Protein AF-A0A0E3ZAJ6-F1 (afdb_monomer_lite)

Secondary structure (DSSP, 8-state):
-HHHHHHHHHHHHHHHHHHHSS--PPPPBPTT--EEEEE-SSTTS---EEEEEEBTTT--EEEEETTTEEEEEEEETTEEEETTSSEEEEEPTTS-EEEEEEEEEE-GGGSS-B--SSSEE---EEEEGGGTEEEETTEEEEEEEEEES-TT---EEEEETTSSEEEEEEPPP-STT--PPPEEEEEEEEEEEE--

Structure (mmCIF, N/CA/C/O backbone):
data_AF-A0A0E3ZAJ6-F1
#
_entry.id   AF-A0A0E3ZAJ6-F1
#
loop_
_atom_site.group_PDB
_atom_site.id
_atom_site.type_symbol
_atom_site.label_atom_id
_atom_site.label_alt_id
_atom_site.label_comp_id
_atom_site.label_asym_id
_atom_site.label_entity_id
_atom_site.label_seq_id
_atom_site.pdbx_PDB_ins_code
_atom_site.Cartn_x
_atom_site.Cartn_y
_atom_site.Cartn_z
_atom_site.occupancy
_atom_site.B_iso_or_equiv
_atom_site.auth_seq_id
_atom_site.auth_comp_id
_atom_site.auth_asym_id
_atom_site.auth_atom_id
_atom_site.pdbx_PDB_model_num
ATOM 1 N N . MET A 1 1 ? 36.537 -29.175 21.798 1.00 50.00 1 MET A N 1
ATOM 2 C CA . MET A 1 1 ? 36.128 -27.748 21.768 1.00 50.00 1 MET A CA 1
ATOM 3 C C . MET A 1 1 ? 35.732 -27.246 20.378 1.00 50.00 1 MET A C 1
ATOM 5 O O . MET A 1 1 ? 34.662 -26.670 20.272 1.00 50.00 1 MET A O 1
ATOM 9 N N . LYS A 1 2 ? 36.504 -27.504 19.305 1.00 51.72 2 LYS A N 1
ATOM 10 C CA . LYS A 1 2 ? 36.167 -27.029 17.942 1.00 51.72 2 LYS A CA 1
ATOM 11 C C . LYS A 1 2 ? 34.773 -27.464 17.444 1.00 51.72 2 LYS A C 1
ATOM 13 O O . LYS A 1 2 ? 34.037 -26.627 16.953 1.00 51.72 2 LYS A O 1
ATOM 18 N N . LYS A 1 3 ? 34.371 -28.726 17.660 1.00 53.28 3 LYS A N 1
ATOM 19 C CA . LYS A 1 3 ? 33.070 -29.261 17.197 1.00 53.28 3 LYS A CA 1
ATOM 20 C C . LYS A 1 3 ? 31.844 -28.621 17.872 1.00 53.28 3 LYS A C 1
ATOM 22 O O . LYS A 1 3 ? 30.829 -28.439 17.217 1.00 53.28 3 LYS A O 1
ATOM 27 N N . ILE A 1 4 ? 31.944 -28.249 19.153 1.00 61.81 4 ILE A N 1
ATOM 28 C CA . ILE A 1 4 ? 30.842 -27.611 19.902 1.00 61.81 4 ILE A CA 1
ATOM 29 C C . ILE A 1 4 ? 30.642 -26.170 19.424 1.00 61.81 4 ILE A C 1
ATOM 31 O O . ILE A 1 4 ? 29.512 -25.742 19.217 1.00 61.81 4 ILE A O 1
ATOM 35 N N . LEU A 1 5 ? 31.740 -25.450 19.172 1.00 54.47 5 LEU A N 1
ATOM 36 C CA . LEU A 1 5 ? 31.699 -24.082 18.657 1.00 54.47 5 LEU A CA 1
ATOM 37 C C . LEU A 1 5 ? 31.072 -24.018 17.253 1.00 54.47 5 LEU A C 1
ATOM 39 O O . LEU A 1 5 ? 30.302 -23.107 16.970 1.00 54.47 5 LEU A O 1
ATOM 43 N N . THR A 1 6 ? 31.349 -25.009 16.397 1.00 58.28 6 THR A N 1
ATOM 44 C CA . THR A 1 6 ? 30.756 -25.100 15.052 1.00 58.28 6 THR A CA 1
ATOM 45 C C . THR A 1 6 ? 29.251 -25.367 15.099 1.00 58.28 6 THR A C 1
ATOM 47 O O . THR A 1 6 ? 28.507 -24.757 14.336 1.00 58.28 6 THR A O 1
ATOM 50 N N . VAL A 1 7 ? 28.786 -26.225 16.015 1.00 64.44 7 VAL A N 1
ATOM 51 C CA . VAL A 1 7 ? 27.348 -26.480 16.207 1.00 64.44 7 VAL A CA 1
ATOM 52 C C . VAL A 1 7 ? 26.646 -25.239 16.764 1.00 64.44 7 VAL A C 1
ATOM 54 O O . VAL A 1 7 ? 25.585 -24.880 16.260 1.00 64.44 7 VAL A O 1
ATOM 57 N N . LEU A 1 8 ? 27.264 -24.532 17.720 1.00 53.56 8 LEU A N 1
ATOM 58 C CA . LEU A 1 8 ? 26.712 -23.290 18.270 1.00 53.56 8 LEU A CA 1
ATOM 59 C C . LEU A 1 8 ? 26.577 -22.202 17.195 1.00 53.56 8 LEU A C 1
ATOM 61 O O . LEU A 1 8 ? 25.518 -21.584 17.078 1.00 53.56 8 LEU A O 1
ATOM 65 N N . LEU A 1 9 ? 27.616 -22.002 16.373 1.00 53.91 9 LEU A N 1
ATOM 66 C CA . LEU A 1 9 ? 27.563 -21.055 15.258 1.00 53.91 9 LEU A CA 1
ATOM 67 C C . LEU A 1 9 ? 26.472 -21.440 14.255 1.00 53.91 9 LEU A C 1
ATOM 69 O O . LEU A 1 9 ? 25.710 -20.573 13.842 1.00 53.91 9 LEU A O 1
ATOM 73 N N . ALA A 1 10 ? 26.340 -22.722 13.903 1.00 55.09 10 ALA A N 1
ATOM 74 C CA . ALA A 1 10 ? 25.295 -23.183 12.989 1.00 55.09 10 ALA A CA 1
ATOM 75 C C . ALA A 1 10 ? 23.885 -22.918 13.546 1.00 55.09 10 ALA A C 1
ATOM 77 O O . ALA A 1 10 ? 23.030 -22.421 12.816 1.00 55.09 10 ALA A O 1
ATOM 78 N N . THR A 1 11 ? 23.651 -23.149 14.844 1.00 54.12 11 THR A N 1
ATOM 79 C CA . THR A 1 11 ? 22.362 -22.840 15.488 1.00 54.12 11 THR A CA 1
ATOM 80 C C . THR A 1 11 ? 22.076 -21.343 15.580 1.00 54.12 11 THR A C 1
ATOM 82 O O . THR A 1 11 ? 20.935 -20.938 15.384 1.00 54.12 11 THR A O 1
ATOM 85 N N . VAL A 1 12 ? 23.096 -20.506 15.805 1.00 51.75 12 VAL A N 1
ATOM 86 C CA . VAL A 1 12 ? 22.943 -19.041 15.796 1.00 51.75 12 VAL A CA 1
ATOM 87 C C . VAL A 1 12 ? 22.665 -18.542 14.376 1.00 51.75 12 VAL A C 1
ATOM 89 O O . VAL A 1 12 ? 21.792 -17.704 14.187 1.00 51.75 12 VAL A O 1
ATOM 92 N N . THR A 1 13 ? 23.327 -19.104 13.363 1.00 50.22 13 THR A N 1
ATOM 93 C CA . THR A 1 13 ? 23.108 -18.725 11.956 1.00 50.22 13 THR A CA 1
ATOM 94 C C . THR A 1 13 ? 21.712 -19.146 11.483 1.00 50.22 13 THR A C 1
ATOM 96 O O . THR A 1 13 ? 21.014 -18.355 10.852 1.00 50.22 13 THR A O 1
ATOM 99 N N . LEU A 1 14 ? 21.257 -20.347 11.864 1.00 42.94 14 LEU A N 1
ATOM 100 C CA . LEU A 1 14 ? 19.902 -20.834 11.583 1.00 42.94 14 LEU A CA 1
ATOM 101 C C . LEU A 1 14 ? 18.838 -19.996 12.303 1.00 42.94 14 LEU A C 1
ATOM 103 O O . LEU A 1 14 ? 17.875 -19.575 11.664 1.00 42.94 14 LEU A O 1
ATOM 107 N N . ALA A 1 15 ? 19.048 -19.661 13.580 1.00 42.53 15 ALA A N 1
ATOM 108 C CA . ALA A 1 15 ? 18.152 -18.780 14.324 1.00 42.53 15 ALA A CA 1
ATOM 109 C C . ALA A 1 15 ? 18.046 -17.401 13.650 1.00 42.53 15 ALA A C 1
ATOM 111 O O . ALA A 1 15 ? 16.945 -16.959 13.333 1.00 42.53 15 ALA A O 1
ATOM 112 N N . VAL A 1 16 ? 19.172 -16.759 13.322 1.00 41.81 16 VAL A N 1
ATOM 113 C CA . VAL A 1 16 ? 19.192 -15.432 12.679 1.00 41.81 16 VAL A CA 1
ATOM 114 C C . VAL A 1 16 ? 18.562 -15.461 11.277 1.00 41.81 16 VAL A C 1
ATOM 116 O O . VAL A 1 16 ? 17.815 -14.546 10.937 1.00 41.81 16 VAL A O 1
ATOM 119 N N . SER A 1 17 ? 18.762 -16.530 10.497 1.00 37.88 17 SER A N 1
ATOM 120 C CA . SER A 1 17 ? 18.120 -16.693 9.179 1.00 37.88 17 SER A CA 1
ATOM 121 C C . SER A 1 17 ? 16.604 -16.929 9.255 1.00 37.88 17 SER A C 1
ATOM 123 O O . SER A 1 17 ? 15.866 -16.489 8.378 1.00 37.88 17 SER A O 1
ATOM 125 N N . SER A 1 18 ? 16.111 -17.540 10.340 1.00 36.19 18 SER A N 1
ATOM 126 C CA . SER A 1 18 ? 14.668 -17.688 10.583 1.00 36.19 18 SER A CA 1
ATOM 127 C C . SER A 1 18 ? 13.995 -16.399 11.083 1.00 36.19 18 SER A C 1
ATOM 129 O O . SER A 1 18 ? 12.791 -16.226 10.899 1.00 36.19 18 SER A O 1
ATOM 131 N N . PHE A 1 19 ? 14.761 -15.457 11.650 1.00 36.88 19 PHE A N 1
ATOM 132 C CA . PHE A 1 19 ? 14.260 -14.134 12.047 1.00 36.88 19 PHE A CA 1
ATOM 133 C C . PHE A 1 19 ? 14.240 -13.116 10.899 1.00 36.88 19 PHE A C 1
ATOM 135 O O . PHE A 1 19 ? 13.432 -12.189 10.945 1.00 36.88 19 PHE A O 1
ATOM 142 N N . SER A 1 20 ? 15.080 -13.272 9.869 1.00 32.94 20 SER A N 1
ATOM 143 C CA . SER A 1 20 ? 15.159 -12.304 8.764 1.00 32.94 20 SER A CA 1
ATOM 144 C C . SER A 1 20 ? 14.098 -12.495 7.675 1.00 32.94 20 SER A C 1
ATOM 146 O O . SER A 1 20 ? 13.8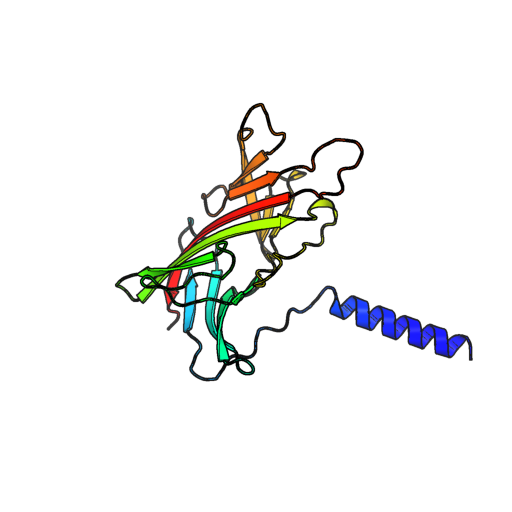21 -11.548 6.949 1.00 32.94 20 SER A O 1
ATOM 148 N N . HIS A 1 21 ? 13.464 -13.670 7.587 1.00 33.25 21 HIS A N 1
ATOM 149 C CA . HIS A 1 21 ? 12.607 -14.031 6.446 1.00 33.25 21 HIS A CA 1
ATOM 150 C C . HIS A 1 21 ? 11.141 -14.377 6.777 1.00 33.25 21 HIS A C 1
ATOM 152 O O . HIS A 1 21 ? 10.404 -14.781 5.881 1.00 33.25 21 HIS A O 1
ATOM 158 N N . GLY A 1 22 ? 10.687 -14.243 8.032 1.00 37.84 22 GLY A N 1
ATOM 159 C CA . GLY A 1 22 ? 9.461 -14.937 8.467 1.00 37.84 22 GLY A CA 1
ATOM 160 C C . GLY A 1 22 ? 8.311 -14.119 9.052 1.00 37.84 22 GLY A C 1
ATOM 161 O O . GLY A 1 22 ? 7.167 -14.330 8.664 1.00 37.84 22 GLY A O 1
ATOM 162 N N . HIS A 1 23 ? 8.535 -13.240 10.033 1.00 41.44 23 HIS A N 1
ATOM 163 C CA . HIS A 1 23 ? 7.416 -12.801 10.880 1.00 41.44 23 HIS A CA 1
ATOM 164 C C . HIS A 1 23 ? 7.577 -11.374 11.407 1.00 41.44 23 HIS A C 1
ATOM 166 O O . HIS A 1 23 ? 8.060 -11.153 12.518 1.00 41.44 23 HIS A O 1
ATOM 172 N N . PHE A 1 24 ? 7.061 -10.389 10.667 1.00 51.41 24 PHE A N 1
ATOM 173 C CA . PHE A 1 24 ? 6.680 -9.123 11.291 1.00 51.41 24 PHE A CA 1
ATOM 174 C C . PHE A 1 24 ? 5.546 -9.407 12.277 1.00 51.41 24 PHE A C 1
ATOM 176 O O . PHE A 1 24 ? 4.392 -9.584 11.882 1.00 51.41 24 PHE A O 1
ATOM 183 N N . LYS A 1 25 ? 5.876 -9.504 13.573 1.00 59.09 25 LYS A N 1
ATOM 184 C CA . LYS A 1 25 ? 4.885 -9.695 14.637 1.00 59.09 25 LYS A CA 1
ATOM 185 C C . LYS A 1 25 ? 3.847 -8.576 14.514 1.00 59.09 25 LYS A C 1
ATOM 187 O O . LYS A 1 25 ? 4.193 -7.395 14.608 1.00 59.09 25 LYS A O 1
ATOM 192 N N . ARG A 1 26 ? 2.583 -8.945 14.268 1.00 69.38 26 ARG A N 1
ATOM 193 C CA . ARG A 1 26 ? 1.444 -8.013 14.278 1.00 69.38 26 ARG A CA 1
ATOM 194 C C . ARG A 1 26 ? 1.541 -7.137 15.539 1.00 69.38 26 ARG A C 1
ATOM 196 O O . ARG A 1 26 ? 1.833 -7.684 16.605 1.00 69.38 26 ARG A O 1
ATOM 203 N N . PRO A 1 27 ? 1.316 -5.811 15.452 1.00 72.69 27 PRO A N 1
ATOM 204 C CA . PRO A 1 27 ? 1.360 -4.962 16.635 1.00 72.69 27 PRO A CA 1
ATOM 205 C C . PRO A 1 27 ? 0.362 -5.454 17.683 1.00 72.69 27 PRO A C 1
ATOM 207 O O . PRO A 1 27 ? -0.768 -5.805 17.343 1.00 72.69 27 PRO A O 1
ATOM 210 N N . GLU A 1 28 ? 0.761 -5.446 18.953 1.00 86.50 28 GLU A N 1
ATOM 211 C CA . GLU A 1 28 ? -0.178 -5.674 20.047 1.00 86.50 28 GLU A CA 1
ATOM 212 C C . GLU A 1 28 ? -1.063 -4.435 20.194 1.00 86.50 28 GLU A C 1
ATOM 214 O O . GLU A 1 28 ? -0.584 -3.315 20.416 1.00 86.50 28 GLU A O 1
ATOM 219 N N . PHE A 1 29 ? -2.366 -4.632 20.017 1.00 89.44 29 PHE A N 1
ATOM 220 C CA . PHE A 1 29 ? -3.346 -3.564 20.108 1.00 89.44 29 PHE A CA 1
ATOM 221 C C . PHE A 1 29 ? -3.924 -3.480 21.512 1.00 89.44 29 PHE A C 1
ATOM 223 O O . PHE A 1 29 ? -4.060 -4.476 22.223 1.00 89.44 29 PHE A O 1
ATOM 230 N N . LYS A 1 30 ? -4.276 -2.261 21.911 1.00 91.00 30 LYS A N 1
ATOM 231 C CA . LYS A 1 30 ? -5.042 -2.035 23.125 1.00 91.00 30 LYS A CA 1
ATOM 232 C C . LYS A 1 30 ? -6.449 -2.593 22.925 1.00 91.00 30 LYS A C 1
ATOM 234 O O . LYS A 1 30 ? -7.120 -2.250 21.946 1.00 91.00 30 LYS A O 1
ATOM 239 N N . GLU A 1 31 ? -6.884 -3.417 23.868 1.00 89.88 31 GLU A N 1
ATOM 240 C CA . GLU A 1 31 ? -8.195 -4.060 23.839 1.00 89.88 31 GLU A CA 1
ATOM 241 C C . GLU A 1 31 ? -9.324 -3.035 23.630 1.00 89.88 31 GLU A C 1
ATOM 243 O O . GLU A 1 31 ? -9.273 -1.909 24.135 1.00 89.88 31 GLU A O 1
ATOM 248 N N . GLY A 1 32 ? -10.313 -3.396 22.809 1.00 88.69 32 GLY A N 1
ATOM 249 C CA . GLY A 1 32 ? -11.468 -2.548 22.494 1.00 88.69 32 GLY A CA 1
ATOM 250 C C . GLY A 1 32 ? -11.188 -1.358 21.564 1.00 88.69 32 GLY A C 1
ATOM 251 O O . GLY A 1 32 ? -12.120 -0.641 21.199 1.00 88.69 32 GLY A O 1
ATOM 252 N N . THR A 1 33 ? -9.938 -1.124 21.148 1.00 91.12 33 THR A N 1
ATOM 253 C CA . THR A 1 33 ? -9.615 -0.017 20.222 1.00 91.12 33 THR A CA 1
ATOM 254 C C . THR A 1 33 ? -9.684 -0.408 18.750 1.00 91.12 33 THR A C 1
ATOM 256 O O . THR A 1 33 ? -9.742 0.470 17.887 1.00 91.12 33 THR A O 1
ATOM 259 N N . GLU A 1 34 ? -9.702 -1.709 18.464 1.00 92.56 34 GLU A N 1
ATOM 260 C CA . GLU A 1 34 ? -9.637 -2.247 17.112 1.00 92.56 34 GLU A CA 1
ATOM 261 C C . GLU A 1 34 ? -10.916 -1.972 16.321 1.00 92.56 34 GLU A C 1
ATOM 263 O O . GLU A 1 34 ? -12.033 -2.313 16.713 1.00 92.56 34 GLU A O 1
ATOM 268 N N . LYS A 1 35 ? -10.738 -1.363 15.151 1.00 93.06 35 LYS A N 1
ATOM 269 C CA . LYS A 1 35 ? -11.774 -1.221 14.133 1.00 93.06 35 LYS A CA 1
ATOM 270 C C . LYS A 1 35 ? -11.268 -1.858 12.858 1.00 93.06 35 LYS A C 1
ATOM 272 O O . LYS A 1 35 ? -10.299 -1.379 12.270 1.00 93.06 35 LYS A O 1
ATOM 277 N N . VAL A 1 36 ? -11.939 -2.926 12.454 1.00 94.31 36 VAL A N 1
ATOM 278 C CA . VAL A 1 36 ? -11.571 -3.723 11.291 1.00 94.31 36 VAL A CA 1
ATOM 279 C C . VAL A 1 36 ? -12.382 -3.270 10.085 1.00 94.31 36 VAL A C 1
ATOM 281 O O . VAL A 1 36 ? -13.597 -3.086 10.166 1.00 94.31 36 VAL A O 1
ATOM 284 N N . TYR A 1 37 ? -11.695 -3.071 8.970 1.00 94.50 37 TYR A N 1
ATOM 285 C CA . TYR A 1 37 ? -12.270 -2.691 7.693 1.00 94.50 37 TYR A CA 1
ATOM 286 C C . TYR A 1 37 ? -11.749 -3.626 6.616 1.00 94.50 37 TYR A C 1
ATOM 288 O O . TYR A 1 37 ? -10.567 -3.967 6.597 1.00 94.50 37 TYR A O 1
ATOM 296 N N . VAL A 1 38 ? -12.619 -4.005 5.695 1.00 94.56 38 VAL A N 1
ATOM 297 C CA . VAL A 1 38 ? -12.269 -4.839 4.549 1.00 94.56 38 VAL A CA 1
ATOM 298 C C . VAL A 1 38 ? -12.709 -4.144 3.277 1.00 94.56 38 VAL A C 1
ATOM 300 O O . VAL A 1 38 ? -13.695 -3.401 3.250 1.00 94.56 38 VAL A O 1
ATOM 303 N N . THR A 1 39 ? -11.946 -4.335 2.213 1.00 91.94 39 THR A N 1
ATOM 304 C CA . THR A 1 39 ? -12.273 -3.739 0.919 1.00 91.94 39 THR A CA 1
ATOM 305 C C . THR A 1 39 ? -13.591 -4.273 0.387 1.00 91.94 39 THR A C 1
ATOM 307 O O . THR A 1 39 ? -13.912 -5.453 0.555 1.00 91.94 39 THR A O 1
ATOM 310 N N . TYR A 1 40 ? -14.357 -3.416 -0.285 1.00 87.62 40 TYR A N 1
ATOM 311 C CA . TYR A 1 40 ? -15.525 -3.870 -1.032 1.00 87.62 40 TYR A CA 1
ATOM 312 C C . TYR A 1 40 ? -15.115 -4.948 -2.042 1.00 87.62 40 TYR A C 1
ATOM 314 O O . TYR A 1 40 ? -14.073 -4.824 -2.691 1.00 87.62 40 TYR A O 1
ATOM 322 N N . LYS A 1 41 ? -15.937 -6.000 -2.172 1.00 80.81 41 LYS A N 1
ATOM 323 C CA . LYS A 1 41 ? -15.770 -7.059 -3.180 1.00 80.81 41 LYS A CA 1
ATOM 324 C C . LYS A 1 41 ? -16.128 -6.516 -4.568 1.00 80.81 41 LYS A C 1
ATOM 326 O O . LYS A 1 41 ? -17.145 -6.884 -5.145 1.00 80.81 41 LYS A O 1
ATOM 331 N N . ASP A 1 42 ? -15.304 -5.613 -5.079 1.00 80.31 42 ASP A N 1
ATOM 332 C CA . ASP A 1 42 ? -15.351 -5.124 -6.451 1.00 80.31 42 ASP A CA 1
ATOM 333 C C . ASP A 1 42 ? -13.989 -5.334 -7.122 1.00 80.31 42 ASP A C 1
ATOM 335 O O . ASP A 1 42 ? -12.965 -5.484 -6.455 1.00 80.31 42 ASP A O 1
ATOM 339 N N . LYS A 1 43 ? -13.982 -5.388 -8.457 1.00 82.06 43 LYS A N 1
ATOM 340 C CA . LYS A 1 43 ? -12.762 -5.653 -9.233 1.00 82.06 43 LYS A CA 1
ATOM 341 C C . LYS A 1 43 ? -11.753 -4.502 -9.193 1.00 82.06 43 LYS A C 1
ATOM 343 O O . LYS A 1 43 ? -10.600 -4.719 -9.539 1.00 82.06 43 LYS A O 1
ATOM 348 N N . SER A 1 44 ? -12.172 -3.303 -8.795 1.00 81.88 44 SER A N 1
ATOM 349 C CA . SER A 1 44 ? -11.328 -2.104 -8.805 1.00 81.88 44 SER A CA 1
ATOM 350 C C . SER A 1 44 ? -10.512 -1.927 -7.527 1.0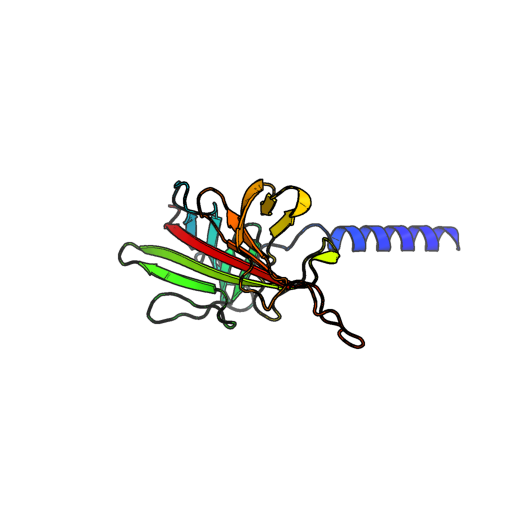0 81.88 44 SER A C 1
ATOM 352 O O . SER A 1 44 ? -9.545 -1.172 -7.526 1.00 81.88 44 SER A O 1
ATOM 354 N N . ASN A 1 45 ? -10.866 -2.621 -6.443 1.00 85.31 45 ASN A N 1
ATOM 355 C CA . ASN A 1 45 ? -10.094 -2.588 -5.210 1.00 85.31 45 ASN A CA 1
ATOM 356 C C . ASN A 1 45 ? -9.051 -3.702 -5.188 1.00 85.31 45 ASN A C 1
ATOM 358 O O . ASN A 1 45 ? -9.330 -4.870 -5.470 1.00 85.31 45 ASN A O 1
ATOM 362 N N . LEU A 1 46 ? -7.859 -3.349 -4.720 1.00 87.31 46 LEU A N 1
ATOM 363 C CA . LEU A 1 46 ? -6.943 -4.338 -4.182 1.00 87.31 46 LEU A CA 1
ATOM 364 C C . LEU A 1 46 ? -7.579 -4.970 -2.930 1.00 87.31 46 LEU A C 1
ATOM 366 O O . LEU A 1 46 ? -8.027 -4.210 -2.076 1.00 87.31 46 LEU A O 1
ATOM 370 N N . PRO A 1 47 ? -7.662 -6.307 -2.796 1.00 87.31 47 PRO A N 1
ATOM 371 C CA . PRO A 1 47 ? -8.233 -6.936 -1.609 1.00 87.31 47 PRO A CA 1
ATOM 372 C C . PRO A 1 47 ? -7.380 -6.652 -0.371 1.00 87.31 47 PRO A C 1
ATOM 374 O O . PRO A 1 47 ? -6.237 -7.094 -0.307 1.00 87.31 47 PRO A O 1
ATOM 377 N N . LEU A 1 48 ? -7.925 -5.923 0.604 1.00 88.00 48 LEU A N 1
ATOM 378 C CA . LEU A 1 48 ? -7.193 -5.506 1.802 1.00 88.00 48 LEU A CA 1
ATOM 379 C C . LEU A 1 48 ? -8.050 -5.650 3.059 1.00 88.00 48 LEU A C 1
ATOM 381 O O . LEU A 1 48 ? -9.260 -5.404 3.044 1.00 88.00 48 LEU A O 1
ATOM 385 N N . LYS A 1 49 ? -7.381 -5.972 4.168 1.00 89.62 49 LYS A N 1
ATOM 386 C CA . LYS A 1 49 ? -7.927 -5.895 5.525 1.00 89.62 49 LYS A CA 1
ATOM 387 C C . LYS A 1 49 ? -7.130 -4.865 6.318 1.00 89.62 49 LYS A C 1
ATOM 389 O O . LYS A 1 49 ? -5.935 -5.030 6.535 1.00 89.62 49 LYS A O 1
ATOM 394 N N . LEU A 1 50 ? -7.795 -3.800 6.741 1.00 91.38 50 LEU A N 1
ATOM 395 C CA . LEU A 1 50 ? -7.222 -2.696 7.499 1.00 91.38 50 LEU A CA 1
ATOM 396 C C . LEU A 1 50 ? -7.736 -2.728 8.937 1.00 91.38 50 LEU A C 1
ATOM 398 O O . LEU A 1 50 ? -8.940 -2.778 9.175 1.00 91.38 50 LEU A O 1
ATOM 402 N N . ILE A 1 51 ? -6.831 -2.617 9.899 1.00 92.19 51 ILE A N 1
ATOM 403 C CA . ILE A 1 51 ? -7.153 -2.466 11.315 1.00 92.19 51 ILE A CA 1
ATOM 404 C C . ILE A 1 51 ? -6.707 -1.076 11.754 1.00 92.19 51 ILE A C 1
ATOM 406 O O . ILE A 1 51 ? -5.528 -0.749 11.665 1.00 92.19 51 ILE A O 1
ATOM 410 N N . ILE A 1 52 ? -7.639 -0.256 12.234 1.00 92.31 52 ILE A N 1
ATOM 411 C CA . ILE A 1 52 ? -7.320 1.002 12.916 1.00 92.31 52 ILE A CA 1
ATOM 412 C C . ILE A 1 52 ? -7.441 0.759 14.415 1.00 92.31 52 ILE A C 1
ATOM 414 O O . ILE A 1 52 ? -8.511 0.369 14.880 1.00 92.31 52 ILE A O 1
ATOM 418 N N . ALA A 1 53 ? -6.363 0.984 15.159 1.00 92.81 53 ALA A N 1
ATOM 419 C CA . ALA A 1 53 ? -6.298 0.697 16.590 1.00 92.81 53 ALA A CA 1
ATOM 420 C C . ALA A 1 53 ? -5.293 1.610 17.302 1.00 92.81 53 ALA A C 1
ATOM 422 O O . ALA A 1 53 ? -4.580 2.382 16.659 1.00 92.81 53 ALA A O 1
ATOM 423 N N . LYS A 1 54 ? -5.210 1.491 18.631 1.00 91.88 54 LYS A N 1
ATOM 424 C CA . LYS A 1 54 ? -4.099 2.044 19.413 1.00 91.88 54 LYS A CA 1
ATOM 425 C C . LYS A 1 54 ? -3.113 0.946 19.777 1.00 91.88 54 LYS A C 1
ATOM 427 O O . LYS A 1 54 ? -3.525 -0.152 20.149 1.00 91.88 54 LYS A O 1
ATOM 432 N N . THR A 1 55 ? -1.820 1.236 19.703 1.00 87.69 55 THR A N 1
ATOM 433 C CA . THR A 1 55 ? -0.783 0.322 20.203 1.00 87.69 55 THR A CA 1
ATOM 434 C C . THR A 1 55 ? -0.875 0.181 21.722 1.00 87.69 55 THR A C 1
ATOM 436 O O . THR A 1 55 ? -1.141 1.155 22.428 1.00 87.69 55 THR A O 1
ATOM 439 N N . LYS A 1 56 ? -0.643 -1.031 22.235 1.00 88.00 56 LYS A N 1
ATOM 440 C CA . LYS A 1 56 ? -0.681 -1.320 23.674 1.00 88.00 56 LYS A CA 1
ATOM 441 C C . LYS A 1 56 ? 0.385 -0.537 24.452 1.00 88.00 56 LYS A C 1
ATOM 443 O O . LYS A 1 56 ? 0.053 0.094 25.449 1.00 88.00 56 LYS A O 1
ATOM 448 N N . ASP A 1 57 ? 1.619 -0.518 23.947 1.00 83.69 57 ASP A N 1
ATOM 449 C CA . ASP A 1 57 ? 2.774 0.015 24.688 1.00 83.69 57 ASP A CA 1
ATOM 450 C C . ASP A 1 57 ? 2.934 1.535 24.562 1.00 83.69 57 ASP A C 1
ATOM 452 O O . ASP A 1 57 ? 3.328 2.206 25.510 1.00 83.69 57 ASP A O 1
ATOM 456 N N . THR A 1 58 ? 2.632 2.100 23.388 1.00 82.31 58 THR A N 1
ATOM 457 C CA . THR A 1 58 ? 2.865 3.529 23.100 1.00 82.31 58 THR A CA 1
ATOM 458 C C . THR A 1 58 ? 1.586 4.353 22.992 1.00 82.31 58 THR A C 1
ATOM 460 O O . THR A 1 58 ? 1.659 5.575 22.880 1.00 82.31 58 THR A O 1
ATOM 463 N N . ASN A 1 59 ? 0.410 3.714 23.031 1.00 86.44 59 ASN A N 1
ATOM 464 C CA . ASN A 1 59 ? -0.903 4.357 22.909 1.00 86.44 59 ASN A CA 1
ATOM 465 C C . ASN A 1 59 ? -1.051 5.242 21.650 1.00 86.44 59 ASN A C 1
ATOM 467 O O . ASN A 1 59 ? -1.868 6.168 21.623 1.00 86.44 59 ASN A O 1
ATOM 471 N N . LEU A 1 60 ? -0.262 4.958 20.609 1.00 86.25 60 LEU A N 1
ATOM 472 C CA . LEU A 1 60 ? -0.275 5.671 19.335 1.00 86.25 60 LEU A CA 1
ATOM 473 C C . LEU A 1 60 ? -1.364 5.099 18.434 1.00 86.25 60 LEU A C 1
ATOM 475 O O . LEU A 1 60 ? -1.550 3.883 18.380 1.00 86.25 60 LEU A O 1
ATOM 479 N N . ASP A 1 61 ? -2.048 5.975 17.700 1.00 88.25 61 ASP A N 1
ATOM 480 C CA . ASP A 1 61 ? -2.971 5.550 16.652 1.00 88.25 61 ASP A CA 1
ATOM 481 C C . ASP A 1 61 ? -2.180 4.916 15.496 1.00 88.25 61 ASP A C 1
ATOM 483 O O . ASP A 1 61 ? -1.195 5.471 14.992 1.00 88.25 61 ASP A O 1
ATOM 487 N N . VAL A 1 62 ? -2.621 3.735 15.074 1.00 88.69 62 VAL A N 1
ATOM 488 C CA . VAL A 1 62 ? -2.009 2.970 13.988 1.00 88.69 62 VAL A CA 1
ATOM 489 C C . VAL A 1 62 ? -3.056 2.453 13.017 1.00 88.69 62 VAL A C 1
ATOM 491 O O . VAL A 1 62 ? -4.149 2.039 13.405 1.00 88.69 62 VAL A O 1
ATOM 494 N N . ALA A 1 63 ? -2.684 2.450 11.744 1.00 88.88 63 ALA A N 1
ATOM 495 C CA . ALA A 1 63 ? -3.327 1.699 10.683 1.00 88.88 63 ALA A CA 1
ATOM 496 C C . ALA A 1 63 ? -2.463 0.479 10.367 1.00 88.88 63 ALA A C 1
ATOM 498 O O . ALA A 1 63 ? -1.307 0.616 9.991 1.00 88.88 63 ALA A O 1
ATOM 499 N N . TYR A 1 64 ? -3.005 -0.718 10.521 1.00 86.38 64 TYR A N 1
ATOM 500 C CA . TYR A 1 64 ? -2.336 -1.961 10.169 1.00 86.38 64 TYR A CA 1
ATOM 501 C C . TYR A 1 64 ? -3.035 -2.582 8.968 1.00 86.38 64 TYR A C 1
ATOM 503 O O . TYR A 1 64 ? -4.192 -2.991 9.070 1.00 86.38 64 TYR A O 1
ATOM 511 N N . VAL A 1 65 ? -2.347 -2.628 7.831 1.00 83.75 65 VAL A N 1
ATOM 512 C CA . VAL A 1 65 ? -2.801 -3.379 6.662 1.00 83.75 65 VAL A CA 1
ATOM 513 C C . VAL A 1 65 ? -2.304 -4.807 6.859 1.00 83.75 65 VAL A C 1
ATOM 515 O O . VAL A 1 65 ? -1.097 -5.054 6.939 1.00 83.75 65 VAL A O 1
ATOM 518 N N . TRP A 1 66 ? -3.246 -5.733 7.033 1.00 77.44 66 TRP A N 1
ATOM 519 C CA . TRP A 1 66 ? -2.949 -7.146 7.239 1.00 77.44 66 TRP A CA 1
ATOM 520 C C . TRP A 1 66 ? -2.035 -7.649 6.130 1.00 77.44 66 TRP A C 1
ATOM 522 O O . TRP A 1 66 ? -2.297 -7.354 4.974 1.00 77.44 66 TRP A O 1
ATOM 532 N N . GLY A 1 67 ? -0.965 -8.358 6.497 1.00 68.50 67 GLY A N 1
ATOM 533 C CA . GLY A 1 67 ? 0.008 -8.881 5.538 1.00 68.50 67 GLY A CA 1
ATOM 534 C C . GLY A 1 67 ? 0.932 -7.836 4.907 1.00 68.50 67 GLY A C 1
ATOM 535 O O . GLY A 1 67 ? 1.738 -8.211 4.077 1.00 68.50 67 GLY A O 1
ATOM 536 N N . TRP A 1 68 ? 0.836 -6.548 5.265 1.00 73.81 68 TRP A N 1
ATOM 537 C CA . TRP A 1 68 ? 1.638 -5.462 4.671 1.00 73.81 68 TRP A CA 1
ATOM 538 C C . TRP A 1 68 ? 2.346 -4.588 5.710 1.00 73.81 68 TRP A C 1
ATOM 540 O O . TRP A 1 68 ? 3.333 -3.926 5.417 1.00 73.81 68 TRP A O 1
ATOM 550 N N . GLY A 1 69 ? 1.840 -4.513 6.939 1.00 75.38 69 GLY A N 1
ATOM 551 C CA . GLY A 1 69 ? 2.519 -3.801 8.021 1.00 75.38 69 GLY A CA 1
ATOM 552 C C . GLY A 1 69 ? 1.713 -2.667 8.641 1.00 75.38 69 GLY A C 1
ATOM 553 O O . GLY A 1 69 ? 0.500 -2.548 8.470 1.00 75.38 69 GLY A O 1
ATOM 554 N N . ARG A 1 70 ? 2.403 -1.879 9.468 1.00 78.50 70 ARG A N 1
ATOM 555 C CA . ARG A 1 70 ? 1.833 -0.888 10.387 1.00 78.50 70 ARG A CA 1
ATOM 556 C C . ARG A 1 70 ? 2.254 0.532 10.018 1.00 78.50 70 ARG A C 1
ATOM 558 O O . ARG A 1 70 ? 3.430 0.850 9.903 1.00 78.50 70 ARG A O 1
ATOM 565 N N . ILE A 1 71 ? 1.293 1.428 9.979 1.00 81.38 71 ILE A N 1
ATOM 566 C CA . ILE A 1 71 ? 1.458 2.830 9.633 1.00 81.38 71 ILE A CA 1
ATOM 567 C C . ILE A 1 71 ? 1.035 3.631 10.857 1.00 81.38 71 ILE A C 1
ATOM 569 O O . ILE A 1 71 ? -0.086 3.482 11.344 1.00 81.38 71 ILE A O 1
ATOM 573 N N . PHE A 1 72 ? 1.930 4.460 11.388 1.00 83.56 72 PHE A N 1
ATOM 574 C CA . PHE A 1 72 ? 1.552 5.406 12.434 1.00 83.56 72 PHE A CA 1
ATOM 575 C C . PHE A 1 72 ? 0.771 6.542 11.797 1.00 83.56 72 PHE A C 1
ATOM 577 O O . PHE A 1 72 ? 1.248 7.168 10.850 1.00 83.56 72 PHE A O 1
ATOM 584 N N . ILE A 1 73 ? -0.420 6.801 12.325 1.00 87.56 73 ILE A N 1
ATOM 585 C CA . ILE A 1 73 ? -1.351 7.753 11.733 1.00 87.56 73 ILE A CA 1
ATOM 586 C C . ILE A 1 73 ? -1.653 8.889 12.701 1.00 87.56 73 ILE A C 1
ATOM 588 O O . ILE A 1 73 ? -1.678 8.721 13.919 1.00 87.56 73 ILE A O 1
ATOM 592 N N . VAL A 1 74 ? -1.905 10.063 12.141 1.00 88.56 74 VAL A N 1
ATOM 593 C CA . VAL A 1 74 ? -2.385 11.242 12.853 1.00 88.56 74 VAL A CA 1
ATOM 594 C C . VAL A 1 74 ? -3.799 11.556 12.397 1.00 88.56 74 VAL A C 1
ATOM 596 O O . VAL A 1 74 ? -4.145 11.417 11.225 1.00 88.56 74 VAL A O 1
ATOM 599 N N . LYS A 1 75 ? -4.654 11.957 13.336 1.00 90.00 75 LYS A N 1
ATOM 600 C CA . LYS A 1 75 ? -6.040 12.308 13.030 1.00 90.00 75 LYS A CA 1
ATOM 601 C C . LYS A 1 75 ? -6.088 13.637 12.277 1.00 90.00 75 LYS A C 1
ATOM 603 O O . LYS A 1 75 ? -5.478 14.614 12.696 1.00 90.00 75 LYS A O 1
ATOM 608 N N . THR A 1 76 ? -6.872 13.683 11.208 1.00 90.31 76 THR A N 1
ATOM 609 C CA . THR A 1 76 ? -7.128 14.898 10.421 1.00 90.31 76 THR A CA 1
ATOM 610 C C . THR A 1 76 ? -8.613 15.261 10.473 1.00 90.31 76 THR A C 1
ATOM 612 O O . THR A 1 76 ? -9.437 14.488 10.973 1.00 90.31 76 THR A O 1
ATOM 615 N N . LYS A 1 77 ? -8.992 16.422 9.916 1.00 90.06 77 LYS A N 1
ATOM 616 C CA . LYS A 1 77 ? -10.411 16.813 9.793 1.00 90.06 77 LYS A CA 1
ATOM 617 C C . LYS A 1 77 ? -11.249 15.830 8.963 1.00 90.06 77 LYS A C 1
ATOM 619 O O . LYS A 1 77 ? -12.457 15.759 9.156 1.00 90.06 77 LYS A O 1
ATOM 624 N N . TYR A 1 78 ? -10.621 15.069 8.064 1.00 88.50 78 TYR A N 1
ATOM 625 C CA . TYR A 1 78 ? -11.307 14.164 7.135 1.00 88.50 78 TYR A CA 1
ATOM 626 C C . TYR A 1 78 ? -11.083 12.680 7.441 1.00 88.50 78 TYR A C 1
ATOM 628 O O . TYR A 1 78 ? -11.700 11.830 6.808 1.00 88.50 78 TYR A O 1
ATOM 636 N N . GLY A 1 79 ? -10.240 12.344 8.415 1.00 91.94 79 GLY A N 1
ATOM 637 C CA . GLY A 1 79 ? -9.925 10.964 8.759 1.00 91.94 79 GLY A CA 1
ATOM 638 C C . GLY A 1 79 ? -8.563 10.868 9.425 1.00 91.94 79 GLY A C 1
ATOM 639 O O . GLY A 1 79 ? -8.424 11.291 10.575 1.00 91.94 79 GLY A O 1
ATOM 640 N N . TYR A 1 80 ? -7.589 10.304 8.719 1.00 91.75 80 TYR A N 1
ATOM 641 C CA . TYR A 1 80 ? -6.217 10.138 9.176 1.00 91.75 80 TYR A CA 1
ATOM 642 C C . TYR A 1 80 ? -5.227 10.316 8.024 1.00 91.75 80 TYR A C 1
ATOM 644 O O . TYR A 1 80 ? -5.579 10.066 6.876 1.00 91.75 80 TYR A O 1
ATOM 652 N N . ALA A 1 81 ? -4.003 10.704 8.350 1.00 87.94 81 ALA A N 1
ATOM 653 C CA . ALA A 1 81 ? -2.865 10.712 7.436 1.00 87.94 81 ALA A CA 1
ATOM 654 C C . ALA A 1 81 ? -1.672 10.062 8.138 1.00 87.94 81 ALA A C 1
ATOM 656 O O . ALA A 1 81 ? -1.592 10.093 9.371 1.00 87.94 81 ALA A O 1
ATOM 657 N N . ASP A 1 82 ? -0.757 9.460 7.393 1.00 82.88 82 ASP A N 1
ATOM 658 C CA . ASP A 1 82 ? 0.549 9.110 7.932 1.00 82.88 82 ASP A CA 1
ATOM 659 C C . ASP A 1 82 ? 1.434 10.356 8.066 1.00 82.88 82 ASP A C 1
ATOM 661 O O . ASP A 1 82 ? 1.136 11.438 7.561 1.00 82.88 82 ASP A O 1
ATOM 665 N N . ARG A 1 83 ? 2.540 10.217 8.795 1.00 69.06 83 ARG A N 1
ATOM 666 C CA . ARG A 1 83 ? 3.471 11.335 8.998 1.00 69.06 83 ARG A CA 1
ATOM 667 C C . ARG A 1 83 ? 4.315 11.654 7.765 1.00 69.06 83 ARG A C 1
ATOM 669 O O . ARG A 1 83 ? 4.846 12.757 7.696 1.00 69.06 83 ARG A O 1
ATOM 676 N N . ASN A 1 84 ? 4.431 10.717 6.825 1.00 67.38 84 ASN A N 1
ATOM 677 C CA . ASN A 1 84 ? 5.306 10.851 5.666 1.00 67.38 84 ASN A CA 1
ATOM 678 C C . ASN A 1 84 ? 4.556 11.221 4.379 1.00 67.38 84 ASN A C 1
ATOM 680 O O . ASN A 1 84 ? 5.199 11.396 3.350 1.00 67.38 84 ASN A O 1
ATOM 684 N N . GLY A 1 85 ? 3.227 11.368 4.425 1.00 71.69 85 GLY A N 1
ATOM 685 C CA . GLY A 1 85 ? 2.409 11.767 3.276 1.00 71.69 85 GLY A CA 1
ATOM 686 C C . GLY A 1 85 ? 2.200 10.664 2.235 1.00 71.69 85 GLY A C 1
ATOM 687 O O . GLY A 1 85 ? 1.726 10.942 1.135 1.00 71.69 85 GLY A O 1
ATOM 688 N N . ASN A 1 86 ? 2.539 9.420 2.573 1.00 75.69 86 ASN A N 1
ATOM 689 C CA . ASN A 1 86 ? 2.432 8.267 1.686 1.00 75.69 86 ASN A CA 1
ATOM 690 C C . ASN A 1 86 ? 1.097 7.531 1.843 1.00 75.69 86 ASN A C 1
ATOM 692 O O . ASN A 1 86 ? 0.780 6.648 1.042 1.00 75.69 86 ASN A O 1
ATOM 696 N N . PHE A 1 87 ? 0.312 7.847 2.876 1.00 84.25 87 PHE A N 1
ATOM 697 C CA . PHE A 1 87 ? -0.904 7.114 3.195 1.00 84.25 87 PHE A CA 1
ATOM 698 C C . PHE A 1 87 ? -1.982 8.001 3.824 1.00 84.25 87 PHE A C 1
ATOM 700 O O . PHE A 1 87 ? -1.877 8.432 4.972 1.00 84.25 87 PHE A O 1
ATOM 707 N N . ASP A 1 88 ? -3.084 8.177 3.100 1.00 89.69 88 ASP A N 1
ATOM 708 C CA . ASP A 1 88 ? -4.272 8.878 3.575 1.00 89.69 88 ASP A CA 1
ATOM 709 C C . ASP A 1 88 ? -5.428 7.909 3.815 1.00 89.69 88 ASP A C 1
ATOM 711 O O . ASP A 1 88 ? -5.731 7.046 2.988 1.00 89.69 88 ASP A O 1
ATOM 715 N N . ILE A 1 89 ? -6.147 8.118 4.917 1.00 92.06 89 ILE A N 1
ATOM 716 C CA . ILE A 1 89 ? -7.403 7.440 5.238 1.00 92.06 89 ILE A CA 1
ATOM 717 C C . ILE A 1 89 ? -8.498 8.492 5.353 1.00 92.06 89 ILE A C 1
ATOM 719 O O . ILE A 1 89 ? -8.547 9.266 6.307 1.00 92.06 89 ILE A O 1
ATOM 723 N N . ILE A 1 90 ? -9.438 8.485 4.423 1.00 94.88 90 ILE A N 1
ATOM 724 C CA . ILE A 1 90 ? -10.550 9.431 4.390 1.00 94.88 90 ILE A CA 1
ATOM 725 C C . ILE A 1 90 ? -11.804 8.722 4.889 1.00 94.88 90 ILE A C 1
ATOM 727 O O . ILE A 1 90 ? -12.209 7.695 4.348 1.00 94.88 90 ILE A O 1
ATOM 731 N N . LYS A 1 91 ? -12.444 9.280 5.916 1.00 92.94 91 LYS A N 1
ATOM 732 C CA . LYS A 1 91 ? -13.733 8.806 6.422 1.00 92.94 91 LYS A CA 1
ATOM 733 C C . LYS A 1 91 ? -14.857 9.349 5.557 1.00 92.94 91 LYS A C 1
ATOM 735 O O . LYS A 1 91 ? -14.975 10.555 5.347 1.00 92.94 91 LYS A O 1
ATOM 740 N N . THR A 1 92 ? -15.721 8.458 5.098 1.00 90.44 92 THR A N 1
ATOM 741 C CA . THR A 1 92 ? -16.959 8.834 4.416 1.00 90.44 92 THR A CA 1
ATOM 742 C C . THR A 1 92 ? -18.076 9.104 5.429 1.00 90.44 92 THR A C 1
ATOM 744 O O . THR A 1 92 ? -18.020 8.665 6.580 1.00 90.44 92 THR A O 1
ATOM 747 N N . LYS A 1 93 ? -19.151 9.770 4.988 1.00 82.12 93 LYS A N 1
ATOM 748 C CA . LYS A 1 93 ? -20.336 10.037 5.825 1.00 82.12 93 LYS A CA 1
ATOM 749 C C . LYS A 1 93 ? -21.031 8.765 6.336 1.00 82.12 93 LYS A C 1
ATOM 751 O O . LYS A 1 93 ? -21.711 8.825 7.350 1.00 82.12 93 LYS A O 1
ATOM 756 N N . LYS A 1 94 ? -20.865 7.629 5.648 1.00 83.12 94 LYS A N 1
ATOM 757 C CA . LYS A 1 94 ? -21.494 6.341 5.991 1.00 83.12 94 LYS A CA 1
ATOM 758 C C . LYS A 1 94 ? -20.656 5.490 6.956 1.00 83.12 94 LYS A C 1
ATOM 760 O O . LYS A 1 94 ? -21.064 4.389 7.299 1.00 83.12 94 LYS A O 1
ATOM 765 N N . GLY A 1 95 ? -19.493 5.984 7.394 1.00 84.25 95 GLY A N 1
ATOM 766 C CA . GLY A 1 95 ? -18.564 5.239 8.250 1.00 84.25 95 GLY A CA 1
ATOM 767 C C . GLY A 1 95 ? -17.564 4.360 7.490 1.00 84.25 95 GLY A C 1
ATOM 768 O O . GLY A 1 95 ? -16.652 3.824 8.116 1.00 84.25 95 GLY A O 1
ATOM 769 N N . ASP A 1 96 ? -17.686 4.267 6.164 1.00 92.31 96 ASP A N 1
ATOM 770 C CA . ASP A 1 96 ? -16.696 3.628 5.292 1.00 92.31 96 ASP A CA 1
ATOM 771 C C . ASP A 1 96 ? -15.415 4.456 5.195 1.00 92.31 96 ASP A C 1
ATOM 773 O O . ASP A 1 96 ? -15.416 5.66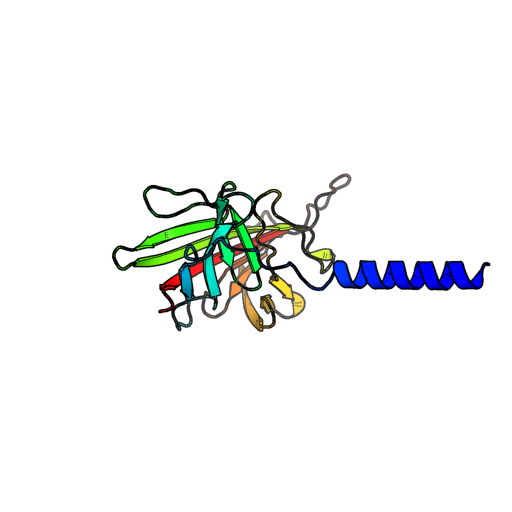5 5.465 1.00 92.31 96 ASP A O 1
ATOM 777 N N . LEU A 1 97 ? -14.344 3.818 4.732 1.00 94.06 97 LEU A N 1
ATOM 778 C CA . LEU A 1 97 ? -13.045 4.435 4.508 1.00 94.06 97 LEU A CA 1
ATOM 779 C C . LEU A 1 97 ? -12.673 4.421 3.026 1.00 94.06 97 LEU A C 1
ATOM 781 O O . LEU A 1 97 ? -12.959 3.472 2.299 1.00 94.06 97 LEU A O 1
ATOM 785 N N . ILE A 1 98 ? -11.974 5.463 2.595 1.00 93.75 98 ILE A N 1
ATOM 786 C CA . ILE A 1 98 ? -11.200 5.469 1.356 1.00 93.75 98 ILE A CA 1
ATOM 787 C C . ILE A 1 98 ? -9.742 5.560 1.769 1.00 93.75 98 ILE A C 1
ATOM 789 O O . ILE A 1 98 ? -9.363 6.535 2.417 1.00 93.75 98 ILE A O 1
ATOM 793 N N . ILE A 1 99 ? -8.936 4.573 1.394 1.00 91.38 99 ILE A N 1
ATOM 794 C CA . ILE A 1 99 ? -7.485 4.660 1.545 1.00 91.38 99 ILE A CA 1
ATOM 795 C C . ILE A 1 99 ? -6.854 5.048 0.225 1.00 91.38 99 ILE A C 1
ATOM 797 O O . ILE A 1 99 ? -7.247 4.545 -0.829 1.00 91.38 99 ILE A O 1
ATOM 801 N N . LYS A 1 100 ? -5.876 5.941 0.297 1.00 91.25 100 LYS A N 1
ATOM 802 C CA . LYS A 1 100 ? -5.001 6.294 -0.813 1.00 91.25 100 LYS A CA 1
ATOM 803 C C . LYS A 1 100 ? -3.581 6.062 -0.341 1.00 91.25 100 LYS A C 1
ATOM 805 O O . LYS A 1 100 ? -3.177 6.654 0.654 1.00 91.25 100 LYS A O 1
ATOM 810 N N . ALA A 1 101 ? -2.853 5.212 -1.044 1.00 87.19 101 ALA A N 1
ATOM 811 C CA . ALA A 1 101 ? -1.449 4.981 -0.763 1.00 87.19 101 ALA A CA 1
ATOM 812 C C . ALA A 1 101 ? -0.617 5.398 -1.970 1.00 87.19 101 ALA A C 1
ATOM 814 O O . ALA A 1 101 ? -0.987 5.101 -3.109 1.00 87.19 101 ALA A O 1
ATOM 815 N N . ASN A 1 102 ? 0.498 6.062 -1.699 1.00 84.00 102 ASN A N 1
ATOM 816 C CA . ASN A 1 102 ? 1.575 6.305 -2.638 1.00 84.00 102 ASN A CA 1
ATOM 817 C C . ASN A 1 102 ? 2.884 5.950 -1.940 1.00 84.00 102 ASN A C 1
ATOM 819 O O . ASN A 1 102 ? 3.343 6.678 -1.068 1.00 84.00 102 ASN A O 1
ATOM 823 N N . VAL A 1 103 ? 3.433 4.791 -2.267 1.00 78.81 103 VAL A N 1
ATOM 824 C CA . VAL A 1 103 ? 4.550 4.204 -1.535 1.00 78.81 103 VAL A CA 1
ATOM 825 C C . VAL A 1 103 ? 5.755 4.206 -2.447 1.00 78.81 103 VAL A C 1
ATOM 827 O O . VAL A 1 103 ? 5.780 3.482 -3.441 1.00 78.81 103 VAL A O 1
ATOM 830 N N . THR A 1 104 ? 6.757 5.004 -2.099 1.00 77.69 104 THR A N 1
ATOM 831 C CA . THR A 1 104 ? 8.062 4.938 -2.752 1.00 77.69 104 THR A CA 1
ATOM 832 C C . THR A 1 104 ? 8.860 3.768 -2.198 1.00 77.69 104 THR A C 1
ATOM 834 O O . THR A 1 104 ? 8.877 3.500 -0.996 1.00 77.69 104 THR A O 1
ATOM 837 N N . MET A 1 105 ? 9.521 3.080 -3.111 1.00 76.19 105 MET A N 1
ATOM 838 C CA . MET A 1 105 ? 10.138 1.790 -2.935 1.00 76.19 105 MET A CA 1
ATOM 839 C C . MET A 1 105 ? 11.580 1.816 -3.438 1.00 76.19 105 MET A C 1
ATOM 841 O O . MET A 1 105 ? 11.845 2.477 -4.434 1.00 76.19 105 MET A O 1
ATOM 845 N N . MET A 1 106 ? 12.514 1.151 -2.750 1.00 70.81 106 MET A N 1
ATOM 846 C CA . MET A 1 106 ? 13.957 1.164 -3.063 1.00 70.81 106 MET A CA 1
ATOM 847 C C . MET A 1 106 ? 14.559 -0.253 -2.987 1.00 70.81 106 MET A C 1
ATOM 849 O O . MET A 1 106 ? 13.965 -1.135 -2.366 1.00 70.81 106 MET A O 1
ATOM 853 N N . ASP A 1 107 ? 15.744 -0.460 -3.582 1.00 64.00 107 ASP A N 1
ATOM 854 C CA . ASP A 1 107 ? 16.514 -1.727 -3.549 1.00 64.00 107 ASP A CA 1
ATOM 855 C C . ASP A 1 107 ? 15.841 -2.923 -4.264 1.00 64.00 107 ASP A C 1
ATOM 857 O O . ASP A 1 107 ? 16.066 -4.083 -3.922 1.00 64.00 107 ASP A O 1
ATOM 861 N N . ILE A 1 108 ? 15.070 -2.657 -5.326 1.00 62.59 108 ILE A N 1
ATOM 862 C CA . ILE A 1 108 ? 14.306 -3.679 -6.077 1.00 62.59 108 ILE A CA 1
ATOM 863 C C . ILE A 1 108 ? 15.185 -4.829 -6.603 1.00 62.59 108 ILE A C 1
ATOM 865 O O . ILE A 1 108 ? 14.753 -5.982 -6.611 1.00 62.59 108 ILE A O 1
ATOM 869 N N . ASP A 1 109 ? 16.428 -4.528 -6.988 1.00 59.00 109 ASP A N 1
ATOM 870 C CA . ASP A 1 109 ? 17.383 -5.467 -7.597 1.00 59.00 109 ASP A CA 1
ATOM 871 C C . ASP A 1 109 ? 17.727 -6.685 -6.718 1.00 59.00 109 ASP A C 1
ATOM 873 O O . ASP A 1 109 ? 18.198 -7.699 -7.233 1.00 59.00 109 ASP A O 1
ATOM 877 N N . LYS A 1 110 ? 17.527 -6.610 -5.395 1.00 55.28 110 LYS A N 1
ATOM 878 C CA . LYS A 1 110 ? 17.947 -7.665 -4.454 1.00 55.28 110 LYS A CA 1
ATOM 879 C C . LYS A 1 110 ? 16.858 -8.689 -4.138 1.00 55.28 110 LYS A C 1
ATOM 881 O O . LYS A 1 110 ? 17.123 -9.619 -3.386 1.00 55.28 110 LYS A O 1
ATOM 886 N N . GLY A 1 111 ? 15.634 -8.522 -4.646 1.00 49.75 111 GLY A N 1
ATOM 887 C CA . GLY A 1 111 ? 14.495 -9.388 -4.300 1.00 49.75 111 GLY A CA 1
ATOM 888 C C . GLY A 1 111 ? 14.018 -9.279 -2.839 1.00 49.75 111 GLY A C 1
ATOM 889 O O . GLY A 1 111 ? 12.953 -9.794 -2.503 1.00 49.75 111 GLY A O 1
ATOM 890 N N . GLU A 1 112 ? 14.760 -8.565 -1.992 1.00 44.81 112 GLU A N 1
ATOM 891 C CA . GLU A 1 112 ? 14.434 -8.202 -0.617 1.00 44.81 112 GLU A CA 1
ATOM 892 C C . GLU A 1 112 ? 14.171 -6.694 -0.554 1.00 44.81 112 GLU A C 1
ATOM 894 O O . GLU A 1 112 ? 14.969 -5.887 -1.028 1.00 44.81 112 GLU A O 1
ATOM 899 N N . PHE A 1 113 ? 13.025 -6.308 0.000 1.00 54.22 113 PHE A N 1
ATOM 900 C CA . PHE A 1 113 ? 12.494 -4.955 -0.114 1.00 54.22 113 PHE A CA 1
ATOM 901 C C . PHE A 1 113 ? 12.773 -4.099 1.141 1.00 54.22 113 PHE A C 1
ATOM 903 O O . PHE A 1 113 ? 12.495 -4.552 2.254 1.00 54.22 113 PHE A O 1
ATOM 910 N N . PHE A 1 114 ? 13.288 -2.864 0.979 1.00 44.00 114 PHE A N 1
ATOM 911 C CA . PHE A 1 114 ? 13.610 -1.934 2.081 1.00 44.00 114 PHE A CA 1
ATOM 912 C C . PHE A 1 114 ? 12.679 -0.703 2.183 1.00 44.00 114 PHE A C 1
ATOM 914 O O . PHE A 1 114 ? 12.111 -0.203 1.217 1.00 44.00 114 PHE A O 1
ATOM 921 N N . HIS A 1 115 ? 12.555 -0.252 3.433 1.00 47.03 115 HIS A N 1
ATOM 922 C CA . HIS A 1 115 ? 11.531 0.584 4.071 1.00 47.03 115 HIS A CA 1
ATOM 923 C C . HIS A 1 115 ? 11.438 2.059 3.640 1.00 47.03 115 HIS A C 1
ATOM 925 O O . HIS A 1 115 ? 12.454 2.710 3.404 1.00 47.03 115 HIS A O 1
ATOM 931 N N . SER A 1 116 ? 10.242 2.658 3.763 1.00 41.25 116 SER A N 1
ATOM 932 C CA . SER A 1 116 ? 10.154 4.100 4.041 1.00 41.25 116 SER A CA 1
ATOM 933 C C . SER A 1 116 ? 10.671 4.372 5.455 1.00 41.25 116 SER A C 1
ATOM 935 O O . SER A 1 116 ? 10.291 3.676 6.399 1.00 41.25 116 SER A O 1
ATOM 937 N N . THR A 1 117 ? 11.512 5.389 5.617 1.00 40.25 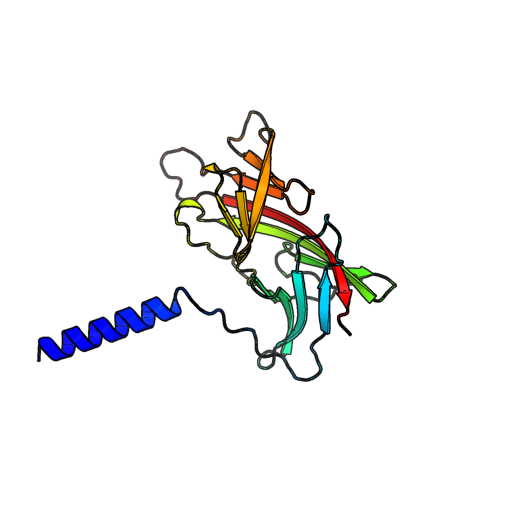117 THR A N 1
ATOM 938 C CA . THR A 1 117 ? 12.336 5.626 6.814 1.00 40.25 117 THR A CA 1
ATOM 939 C C . THR A 1 117 ? 11.570 5.821 8.128 1.00 40.25 117 THR A C 1
ATOM 941 O O . THR A 1 117 ? 12.176 5.667 9.181 1.00 40.25 117 THR A O 1
ATOM 944 N N . TYR A 1 118 ? 10.251 6.050 8.119 1.00 40.84 118 TYR A N 1
ATOM 945 C CA . TYR A 1 118 ? 9.401 6.055 9.320 1.00 40.84 118 TYR A CA 1
ATOM 946 C C . TYR A 1 118 ? 7.952 5.674 8.962 1.00 40.84 118 TYR A C 1
ATOM 948 O O . TYR A 1 118 ? 7.403 6.215 8.022 1.00 40.84 118 TYR A O 1
ATOM 956 N N . GLY A 1 119 ? 7.283 4.780 9.696 1.00 46.12 119 GLY A N 1
ATOM 957 C CA . GLY A 1 119 ? 5.919 4.338 9.339 1.00 46.12 119 GLY A CA 1
ATOM 958 C C . GLY A 1 119 ? 5.950 3.152 8.373 1.00 46.12 119 GLY A C 1
ATOM 959 O O . GLY A 1 119 ? 6.113 3.280 7.170 1.00 46.12 119 GLY A O 1
ATOM 960 N N . TYR A 1 120 ? 5.857 1.964 8.945 1.00 51.34 120 TYR A N 1
ATOM 961 C CA . TYR A 1 120 ? 6.236 0.700 8.335 1.00 51.34 120 TYR A CA 1
ATOM 962 C C . TYR A 1 120 ? 5.118 0.069 7.491 1.00 51.34 120 TYR A C 1
ATOM 964 O O . TYR A 1 120 ? 4.471 -0.885 7.926 1.00 51.34 120 TYR A O 1
ATOM 972 N N . LEU A 1 121 ? 4.930 0.528 6.253 1.00 54.06 121 LEU A N 1
ATOM 973 C CA . LEU A 1 121 ? 4.383 -0.356 5.222 1.00 54.06 121 LEU A CA 1
ATOM 974 C C . LEU A 1 121 ? 5.546 -1.197 4.667 1.00 54.06 121 LEU A C 1
ATOM 976 O O . LEU A 1 121 ? 6.326 -0.724 3.846 1.00 54.06 121 LEU A O 1
ATOM 980 N N . HIS A 1 122 ? 5.692 -2.431 5.148 1.00 54.53 122 HIS A N 1
ATOM 981 C CA . HIS A 1 122 ? 6.529 -3.430 4.486 1.00 54.53 122 HIS A CA 1
ATOM 982 C C . HIS A 1 122 ? 5.694 -4.004 3.357 1.00 54.53 122 HIS A C 1
ATOM 984 O O . HIS A 1 122 ? 4.979 -4.991 3.518 1.00 54.53 122 HIS A O 1
ATOM 990 N N . SER A 1 123 ? 5.701 -3.335 2.214 1.00 55.62 123 SER A N 1
ATOM 991 C CA . SER A 1 123 ? 4.966 -3.841 1.071 1.00 55.62 123 SER A CA 1
ATOM 992 C C . SER A 1 123 ? 5.543 -5.202 0.681 1.00 55.62 123 SER A C 1
ATOM 994 O O . SER A 1 123 ? 6.663 -5.285 0.184 1.00 55.62 123 SER A O 1
ATOM 996 N N . HIS A 1 124 ? 4.760 -6.268 0.868 1.00 67.62 124 HIS A N 1
ATOM 997 C CA . HIS A 1 124 ? 4.986 -7.584 0.262 1.00 67.62 124 HIS A CA 1
ATOM 998 C C . HIS A 1 124 ? 4.676 -7.519 -1.242 1.00 67.62 124 HIS A C 1
ATOM 1000 O O . HIS A 1 124 ? 3.915 -8.328 -1.761 1.00 67.62 124 HIS A O 1
ATOM 1006 N N . VAL A 1 125 ? 5.198 -6.492 -1.916 1.00 75.88 125 VAL A N 1
ATOM 1007 C CA . VAL A 1 125 ? 4.996 -6.181 -3.328 1.00 75.88 125 VAL A CA 1
ATOM 1008 C C . VAL A 1 125 ? 6.293 -6.540 -4.040 1.00 75.88 125 VAL A C 1
ATOM 1010 O O . VAL A 1 125 ? 7.283 -5.821 -3.942 1.00 75.88 125 VAL A O 1
ATOM 1013 N N . TYR A 1 126 ? 6.293 -7.667 -4.742 1.00 78.81 126 TYR A N 1
ATOM 1014 C CA . TYR A 1 126 ? 7.452 -8.196 -5.448 1.00 78.81 126 TYR A CA 1
ATOM 1015 C C . TYR A 1 126 ? 7.235 -8.053 -6.955 1.00 78.81 126 TYR A C 1
ATOM 1017 O O . TYR A 1 126 ? 6.366 -8.724 -7.525 1.00 78.81 126 TYR A O 1
ATOM 1025 N N . PRO A 1 127 ? 7.988 -7.176 -7.628 1.00 80.38 127 PRO A N 1
ATOM 1026 C CA . PRO A 1 127 ? 7.849 -7.002 -9.061 1.00 80.38 127 PRO A CA 1
ATOM 1027 C C . PRO A 1 127 ? 8.445 -8.199 -9.816 1.00 80.38 127 PRO A C 1
ATOM 1029 O O . PRO A 1 127 ? 9.602 -8.559 -9.624 1.00 80.38 127 PRO A O 1
ATOM 1032 N N . LYS A 1 128 ? 7.663 -8.796 -10.718 1.00 86.31 128 LYS A N 1
ATOM 1033 C CA . LYS A 1 128 ? 8.093 -9.818 -11.687 1.00 86.31 128 LYS A CA 1
ATOM 1034 C C . LYS A 1 128 ? 7.944 -9.239 -13.096 1.00 86.31 128 LYS A C 1
ATOM 1036 O O . LYS A 1 128 ? 7.154 -9.715 -13.912 1.00 86.31 128 LYS A O 1
ATOM 1041 N N . LEU A 1 129 ? 8.656 -8.140 -13.358 1.00 82.88 129 LEU A N 1
ATOM 1042 C CA . LEU A 1 129 ? 8.438 -7.314 -14.556 1.00 82.88 129 LEU A CA 1
ATOM 1043 C C . LEU A 1 129 ? 8.716 -8.070 -15.863 1.00 82.88 129 LEU A C 1
ATOM 1045 O O . LEU A 1 129 ? 8.035 -7.824 -16.854 1.00 82.88 129 LEU A O 1
ATOM 1049 N N . SER A 1 130 ? 9.647 -9.029 -15.859 1.00 84.38 130 SER A N 1
ATOM 1050 C CA . SER A 1 130 ? 9.916 -9.918 -17.001 1.00 84.38 130 SER A CA 1
ATOM 1051 C C . SER A 1 130 ? 8.717 -10.794 -17.386 1.00 84.38 130 SER A C 1
ATOM 1053 O O . SER A 1 130 ? 8.598 -11.193 -18.541 1.00 84.38 130 SER A O 1
ATOM 1055 N N . GLU A 1 131 ? 7.814 -11.062 -16.442 1.00 89.31 131 GLU A N 1
ATOM 1056 C CA . GLU A 1 131 ? 6.574 -11.814 -16.650 1.00 89.31 131 GLU A CA 1
ATOM 1057 C C . GLU A 1 131 ? 5.344 -10.906 -16.802 1.00 89.31 131 GLU A C 1
ATOM 1059 O O . GLU A 1 131 ? 4.229 -11.416 -16.883 1.00 89.31 131 GLU A O 1
ATOM 1064 N N . ASN A 1 132 ? 5.509 -9.576 -16.813 1.00 90.44 132 ASN A N 1
ATOM 1065 C CA . ASN A 1 132 ? 4.405 -8.611 -16.722 1.00 90.44 132 ASN A CA 1
ATOM 1066 C C . ASN A 1 132 ? 3.493 -8.850 -15.505 1.00 90.44 132 ASN A C 1
ATOM 1068 O O . ASN A 1 132 ? 2.267 -8.732 -15.582 1.00 90.44 132 ASN A O 1
ATOM 1072 N N . LYS A 1 133 ? 4.095 -9.173 -14.355 1.00 91.75 133 LYS A N 1
ATOM 1073 C CA . LYS A 1 133 ? 3.371 -9.407 -13.103 1.00 91.75 133 LYS A CA 1
ATOM 1074 C C . LYS A 1 133 ? 3.944 -8.593 -11.957 1.00 91.75 133 LYS A C 1
ATOM 1076 O O . LYS A 1 133 ? 5.140 -8.318 -11.895 1.00 91.75 133 LYS A O 1
ATOM 1081 N N . ILE A 1 134 ? 3.086 -8.271 -11.000 1.00 88.12 134 ILE A N 1
ATOM 1082 C CA . ILE A 1 134 ? 3.469 -7.781 -9.677 1.00 88.12 134 ILE A CA 1
ATOM 1083 C C . ILE A 1 134 ? 2.835 -8.724 -8.657 1.00 88.12 134 ILE A C 1
ATOM 1085 O O . ILE A 1 134 ? 1.612 -8.852 -8.604 1.00 88.12 134 ILE A O 1
ATOM 1089 N N . LYS A 1 135 ? 3.654 -9.405 -7.857 1.00 85.31 135 LYS A N 1
ATOM 1090 C CA . LYS A 1 135 ? 3.178 -10.251 -6.762 1.00 85.31 135 LYS A CA 1
ATOM 1091 C C . LYS A 1 135 ? 2.889 -9.378 -5.552 1.00 85.31 135 LYS A C 1
ATOM 1093 O O . LYS A 1 135 ? 3.734 -8.577 -5.176 1.00 85.31 135 LYS A O 1
ATOM 1098 N N . ILE A 1 136 ? 1.725 -9.534 -4.939 1.00 80.56 136 ILE A N 1
ATOM 1099 C CA . ILE A 1 136 ? 1.371 -8.871 -3.686 1.00 80.56 136 ILE A CA 1
ATOM 1100 C C . ILE A 1 136 ? 0.888 -9.931 -2.702 1.00 80.56 136 ILE A C 1
ATOM 1102 O O . ILE A 1 136 ? -0.060 -10.657 -3.012 1.00 80.56 136 ILE A O 1
ATOM 1106 N N . GLU A 1 137 ? 1.542 -10.029 -1.543 1.00 76.25 137 GLU A N 1
ATOM 1107 C CA . GLU A 1 137 ? 1.427 -11.187 -0.642 1.00 76.25 137 GLU A CA 1
ATOM 1108 C C . GLU A 1 137 ? 1.681 -12.486 -1.424 1.00 76.25 137 GLU A C 1
ATOM 1110 O O . GLU A 1 137 ? 2.748 -12.639 -2.011 1.00 76.25 137 GLU A O 1
ATOM 1115 N N . ASP A 1 138 ? 0.698 -13.385 -1.503 1.00 78.50 138 ASP A N 1
ATOM 1116 C CA . ASP A 1 138 ? 0.774 -14.657 -2.229 1.00 78.50 138 ASP A CA 1
ATOM 1117 C C . ASP A 1 138 ? 0.066 -14.636 -3.592 1.00 78.50 138 ASP A C 1
ATOM 1119 O O . ASP A 1 138 ? -0.087 -15.677 -4.231 1.00 78.50 138 ASP A O 1
ATOM 1123 N N . LYS A 1 139 ? -0.372 -13.463 -4.065 1.00 85.12 139 LYS A N 1
ATOM 1124 C CA . LYS A 1 139 ? -1.129 -13.326 -5.317 1.00 85.12 139 LYS A CA 1
ATOM 1125 C C . LYS A 1 139 ? -0.317 -12.618 -6.388 1.00 85.12 139 LYS A C 1
ATOM 1127 O O . LYS A 1 139 ? 0.159 -11.509 -6.172 1.00 85.12 139 LYS A O 1
ATOM 1132 N N . ASP A 1 140 ? -0.229 -13.226 -7.564 1.00 89.94 140 ASP A N 1
ATOM 1133 C CA . ASP A 1 140 ? 0.316 -12.578 -8.754 1.00 89.94 140 ASP A CA 1
ATOM 1134 C C . ASP A 1 140 ? -0.777 -11.753 -9.450 1.00 89.94 140 ASP A C 1
ATOM 1136 O O . ASP A 1 140 ? -1.853 -12.264 -9.766 1.00 89.94 140 ASP A O 1
ATOM 1140 N N . TYR A 1 141 ? -0.496 -10.472 -9.690 1.00 92.00 141 TYR A N 1
ATOM 1141 C CA . TYR A 1 141 ? -1.360 -9.565 -10.440 1.00 92.00 141 TYR A CA 1
ATOM 1142 C C . TYR A 1 141 ? -0.742 -9.267 -11.794 1.00 92.00 141 TYR A C 1
ATOM 1144 O O . TYR A 1 141 ? 0.406 -8.838 -11.896 1.00 92.00 141 TYR A O 1
ATOM 1152 N N . GLU A 1 142 ? -1.541 -9.458 -12.829 1.00 95.38 142 GLU A N 1
ATOM 1153 C CA . GLU A 1 142 ? -1.176 -9.160 -14.202 1.00 95.38 142 GLU A CA 1
ATOM 1154 C C . GLU A 1 142 ? -1.162 -7.648 -14.440 1.00 95.38 142 GLU A C 1
ATOM 1156 O O . GLU A 1 142 ? -2.151 -6.954 -14.173 1.00 95.38 142 GLU A O 1
ATOM 1161 N N . VAL A 1 143 ? -0.062 -7.142 -14.989 1.00 94.00 143 VAL A N 1
ATOM 1162 C CA . VAL A 1 143 ? 0.100 -5.725 -15.311 1.00 94.00 143 VAL A CA 1
ATOM 1163 C C . VAL A 1 143 ? 0.382 -5.524 -16.792 1.00 94.00 143 VAL A C 1
ATOM 1165 O O . VAL A 1 143 ? 0.931 -6.384 -17.471 1.00 94.00 143 VAL A O 1
ATOM 1168 N N . VAL A 1 144 ? -0.001 -4.363 -17.307 1.00 92.00 144 VAL A N 1
ATOM 1169 C CA . VAL A 1 144 ? 0.344 -3.917 -18.655 1.00 92.00 144 VAL A CA 1
ATOM 1170 C C . VAL A 1 144 ? 1.261 -2.713 -18.558 1.00 92.00 144 VAL A C 1
ATOM 1172 O O . VAL A 1 144 ? 1.033 -1.809 -17.750 1.00 92.00 144 VAL A O 1
ATOM 1175 N N . LYS A 1 145 ? 2.310 -2.705 -19.378 1.00 89.25 145 LYS A N 1
ATOM 1176 C CA . LYS A 1 145 ? 3.174 -1.539 -19.536 1.00 89.25 145 LYS A CA 1
ATOM 1177 C C . LYS A 1 145 ? 2.356 -0.408 -20.161 1.00 89.25 145 LYS A C 1
ATOM 1179 O O . LYS A 1 145 ? 1.726 -0.599 -21.198 1.00 89.25 145 LYS A O 1
ATOM 1184 N N . PHE A 1 146 ? 2.355 0.744 -19.511 1.00 77.06 146 PHE A N 1
ATOM 1185 C CA . PHE A 1 146 ? 1.591 1.919 -19.900 1.00 77.06 146 PHE A CA 1
ATOM 1186 C C . PHE A 1 146 ? 2.566 3.080 -20.085 1.00 77.06 146 PHE A C 1
ATOM 1188 O O . PHE A 1 146 ? 2.892 3.743 -19.113 1.00 77.06 146 PHE A O 1
ATOM 1195 N N . ASP A 1 147 ? 3.043 3.251 -21.322 1.00 67.62 147 ASP A N 1
ATOM 1196 C CA . ASP A 1 147 ? 3.976 4.285 -21.801 1.00 67.62 147 ASP A CA 1
ATOM 1197 C C . ASP A 1 147 ? 5.301 4.489 -21.015 1.00 67.62 147 ASP A C 1
ATOM 1199 O O . ASP A 1 147 ? 5.420 4.245 -19.812 1.00 67.62 147 ASP A O 1
ATOM 1203 N N . PRO A 1 148 ? 6.377 4.946 -21.679 1.00 62.31 148 PRO A N 1
ATOM 1204 C CA . PRO A 1 148 ? 7.446 5.652 -20.979 1.00 62.31 148 PRO A CA 1
ATOM 1205 C C . PRO A 1 148 ? 6.853 6.931 -20.369 1.00 62.31 148 PRO A C 1
ATOM 1207 O O . PRO A 1 148 ? 6.143 7.661 -21.056 1.00 62.31 148 PRO A O 1
ATOM 1210 N N . VAL A 1 149 ? 7.173 7.254 -19.111 1.00 60.22 149 VAL A N 1
ATOM 1211 C CA . VAL A 1 149 ? 6.679 8.485 -18.439 1.00 60.22 149 VAL A CA 1
ATOM 1212 C C . VAL A 1 149 ? 7.231 9.775 -19.088 1.00 60.22 149 VAL A C 1
ATOM 1214 O O . VAL A 1 149 ? 6.875 10.891 -18.723 1.00 60.22 149 VAL A O 1
ATOM 1217 N N . GLY A 1 150 ? 8.057 9.630 -20.119 1.00 58.38 150 GLY A N 1
ATOM 1218 C CA . GLY A 1 150 ? 8.496 10.668 -21.035 1.00 58.38 150 GLY A CA 1
ATOM 1219 C C . GLY A 1 150 ? 9.733 10.192 -21.799 1.00 58.38 150 GLY A C 1
ATOM 1220 O O . GLY A 1 150 ? 10.279 9.133 -21.492 1.00 58.38 150 GLY A O 1
ATOM 1221 N N . PRO A 1 151 ? 10.224 10.966 -22.777 1.00 52.66 151 PRO A N 1
ATOM 1222 C CA . PRO A 1 151 ? 11.448 10.635 -23.511 1.00 52.66 151 PRO A CA 1
ATOM 1223 C C . PRO A 1 151 ? 12.736 10.831 -22.685 1.00 52.66 151 PRO A C 1
ATOM 1225 O O . PRO A 1 151 ? 13.816 10.501 -23.167 1.00 52.66 151 PRO A O 1
ATOM 1228 N N . TYR A 1 152 ? 12.636 11.373 -21.464 1.00 51.75 152 TYR A N 1
ATOM 1229 C CA . TYR A 1 152 ? 13.781 11.802 -20.652 1.00 51.75 152 TYR A CA 1
ATOM 1230 C C . TYR A 1 152 ? 14.151 10.852 -19.509 1.00 51.75 152 TYR A C 1
ATOM 1232 O O . TYR A 1 152 ? 15.276 10.923 -19.026 1.00 51.75 152 TYR A O 1
ATOM 1240 N N . ASP A 1 153 ? 13.266 9.927 -19.131 1.00 62.66 153 ASP A N 1
ATOM 1241 C CA . ASP A 1 153 ? 13.521 8.963 -18.064 1.00 62.66 153 ASP A CA 1
ATOM 1242 C C . ASP A 1 153 ? 13.263 7.544 -18.563 1.00 62.66 153 ASP A C 1
ATOM 1244 O O . ASP A 1 153 ? 12.209 7.239 -19.118 1.00 62.66 153 ASP A O 1
ATOM 1248 N N . LYS A 1 154 ? 14.205 6.629 -18.307 1.00 76.25 154 LYS A N 1
ATOM 1249 C CA . LYS A 1 154 ? 14.041 5.182 -18.561 1.00 76.25 154 LYS A CA 1
ATOM 1250 C C . LYS A 1 154 ? 12.975 4.532 -17.660 1.00 76.25 154 LYS A C 1
ATOM 1252 O O . LYS A 1 154 ? 12.860 3.308 -17.630 1.00 76.25 154 LYS A O 1
ATOM 1257 N N . SER A 1 155 ? 12.228 5.341 -16.914 1.00 83.88 155 SER A N 1
ATOM 1258 C CA . SER A 1 155 ? 11.149 4.925 -16.038 1.00 83.88 155 SER A CA 1
ATOM 1259 C C . SER A 1 155 ? 10.007 4.301 -16.831 1.00 83.88 155 SER A C 1
ATOM 1261 O O . SER A 1 155 ? 9.626 4.762 -17.910 1.00 83.88 155 SER A O 1
ATOM 1263 N N . VAL A 1 156 ? 9.443 3.235 -16.274 1.00 86.75 156 VAL A N 1
ATOM 1264 C CA . VAL A 1 156 ? 8.382 2.458 -16.910 1.00 86.75 156 VAL A CA 1
ATOM 1265 C C . VAL A 1 156 ? 7.199 2.365 -15.970 1.00 86.75 156 VAL A C 1
ATOM 1267 O O . VAL A 1 156 ? 7.326 1.844 -14.863 1.00 86.75 156 VAL A O 1
ATOM 1270 N N . MET A 1 157 ? 6.037 2.827 -16.423 1.00 90.12 157 MET A N 1
ATOM 1271 C CA . MET A 1 157 ? 4.802 2.652 -15.676 1.00 90.12 157 MET A CA 1
ATOM 1272 C C . MET A 1 157 ? 4.110 1.348 -16.077 1.00 90.12 157 MET A C 1
ATOM 1274 O O . MET A 1 157 ? 4.020 0.985 -17.249 1.00 90.12 157 MET A O 1
ATOM 1278 N N . TYR A 1 158 ? 3.604 0.647 -15.073 1.00 91.44 158 TYR A N 1
ATOM 1279 C CA . TYR A 1 158 ? 2.798 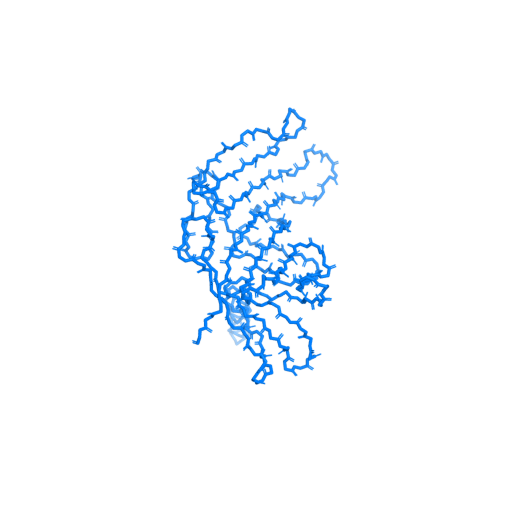-0.553 -15.191 1.00 91.44 158 TYR A CA 1
ATOM 1280 C C . TYR A 1 158 ? 1.451 -0.312 -14.514 1.00 91.44 158 TYR A C 1
ATOM 1282 O O . TYR A 1 158 ? 1.374 0.286 -13.436 1.00 91.44 158 TYR A O 1
ATOM 1290 N N . LYS A 1 159 ? 0.379 -0.797 -15.132 1.00 92.81 159 LYS A N 1
ATOM 1291 C CA . LYS A 1 159 ? -0.982 -0.714 -14.598 1.00 92.81 159 LYS A CA 1
ATOM 1292 C C . LYS A 1 159 ? -1.579 -2.108 -14.494 1.00 92.81 159 LYS A C 1
ATOM 1294 O O . LYS A 1 159 ? -1.504 -2.878 -15.445 1.00 92.81 159 LYS A O 1
ATOM 1299 N N . GLU A 1 160 ? -2.176 -2.433 -13.352 1.00 93.88 160 GLU A N 1
ATOM 1300 C CA . GLU A 1 160 ? -2.907 -3.694 -13.188 1.00 93.88 160 GLU A CA 1
ATOM 1301 C C . GLU A 1 160 ? -4.141 -3.734 -14.106 1.00 93.88 160 GLU A C 1
ATOM 1303 O O . GLU A 1 160 ? -4.767 -2.698 -14.343 1.00 93.88 160 GLU A O 1
ATOM 1308 N N . LYS A 1 161 ? -4.471 -4.913 -14.656 1.00 90.25 161 LYS A N 1
ATOM 1309 C CA . LYS A 1 161 ? -5.498 -5.073 -15.709 1.00 90.25 161 LYS A CA 1
ATOM 1310 C C . LYS A 1 161 ? -6.879 -4.509 -15.343 1.00 90.25 161 LYS A C 1
ATOM 1312 O O . LYS A 1 161 ? -7.522 -3.909 -16.201 1.00 90.25 161 LYS A O 1
ATOM 1317 N N . ASP A 1 162 ? -7.312 -4.641 -14.091 1.00 89.75 162 ASP A N 1
ATOM 1318 C CA . ASP A 1 162 ? -8.580 -4.084 -13.597 1.00 89.75 162 ASP A CA 1
ATOM 1319 C C . ASP A 1 162 ? -8.417 -2.671 -12.993 1.00 89.75 162 ASP A C 1
ATOM 1321 O O . ASP A 1 162 ? -9.368 -2.088 -12.469 1.00 89.75 162 ASP A O 1
ATOM 1325 N N . GLY A 1 163 ? -7.213 -2.097 -13.057 1.00 88.94 163 GLY A N 1
ATOM 1326 C CA . GLY A 1 163 ? -6.899 -0.770 -12.538 1.00 88.94 163 GLY A CA 1
ATOM 1327 C C . GLY A 1 163 ? -6.771 -0.700 -11.016 1.00 88.94 163 GLY A C 1
ATOM 1328 O O . GLY A 1 163 ? -6.870 0.401 -10.473 1.00 88.94 163 GLY A O 1
ATOM 1329 N N . LYS A 1 164 ? -6.534 -1.828 -10.329 1.00 91.88 164 LYS A N 1
ATOM 1330 C CA . LYS A 1 164 ? -6.427 -1.872 -8.855 1.00 91.88 164 LYS A CA 1
ATOM 1331 C C . LYS A 1 164 ? -5.274 -1.028 -8.311 1.00 91.88 164 LYS A C 1
ATOM 1333 O O . LYS A 1 164 ? -5.371 -0.462 -7.222 1.00 91.88 164 LYS A O 1
ATOM 1338 N N . PHE A 1 165 ? -4.173 -0.964 -9.054 1.00 91.62 165 PHE A N 1
ATOM 1339 C CA . PHE A 1 165 ? -2.981 -0.208 -8.691 1.00 91.62 165 PHE A CA 1
ATOM 1340 C C . PHE A 1 165 ? -2.157 0.173 -9.926 1.00 91.62 165 PHE A C 1
ATOM 1342 O O . PHE A 1 165 ? -2.336 -0.368 -11.023 1.00 91.62 165 PHE A O 1
ATOM 1349 N N . THR A 1 166 ? -1.213 1.084 -9.710 1.00 91.81 166 THR A N 1
ATOM 1350 C CA . THR A 1 166 ? -0.132 1.410 -10.642 1.00 91.81 166 THR A CA 1
ATOM 1351 C C . THR A 1 166 ? 1.217 1.185 -9.975 1.00 91.81 166 THR A C 1
ATOM 1353 O O . THR A 1 166 ? 1.368 1.412 -8.773 1.00 91.81 166 THR A O 1
ATOM 1356 N N . TYR A 1 167 ? 2.191 0.767 -10.771 1.00 89.19 167 TYR A N 1
ATOM 1357 C CA . TYR A 1 167 ? 3.568 0.539 -10.363 1.00 89.19 167 TYR A CA 1
ATOM 1358 C C . TYR A 1 167 ? 4.487 1.298 -11.322 1.00 89.19 167 TYR A C 1
ATOM 1360 O O . TYR A 1 167 ? 4.545 0.973 -12.504 1.00 89.19 167 TYR A O 1
ATOM 1368 N N . LEU A 1 168 ? 5.179 2.324 -10.843 1.00 88.69 168 LEU A N 1
ATOM 1369 C CA . LEU A 1 168 ? 6.187 3.046 -11.613 1.00 88.69 168 LEU A CA 1
ATOM 1370 C C . LEU A 1 168 ? 7.553 2.478 -11.257 1.00 88.69 168 LEU A C 1
ATOM 1372 O O . LEU A 1 168 ? 7.979 2.636 -10.127 1.00 88.69 168 LEU A O 1
ATOM 1376 N N . TYR A 1 169 ? 8.232 1.832 -12.194 1.00 86.81 169 TYR A N 1
ATOM 1377 C CA . TYR A 1 169 ? 9.623 1.422 -12.031 1.00 86.81 169 TYR A CA 1
ATOM 1378 C C . TYR A 1 169 ? 10.548 2.560 -12.460 1.00 86.81 169 TYR A C 1
ATOM 1380 O O . TYR A 1 169 ? 10.390 3.098 -13.557 1.00 86.81 169 TYR A O 1
ATOM 1388 N N . ILE A 1 170 ? 11.508 2.903 -11.609 1.00 84.75 170 ILE A N 1
ATOM 1389 C CA . ILE A 1 170 ? 12.488 3.967 -11.809 1.00 84.75 170 ILE A CA 1
ATOM 1390 C C . ILE A 1 170 ? 13.873 3.309 -11.726 1.00 84.75 170 ILE A C 1
ATOM 1392 O O . ILE A 1 170 ? 14.361 3.041 -10.624 1.00 84.75 170 ILE A O 1
ATOM 1396 N N . PRO A 1 171 ? 14.509 2.997 -12.867 1.00 80.44 171 PRO A N 1
ATOM 1397 C CA . PRO A 1 171 ? 15.838 2.404 -12.851 1.00 80.44 171 PRO A CA 1
ATOM 1398 C C . PRO A 1 171 ? 16.846 3.403 -12.280 1.00 80.44 171 PRO A C 1
ATOM 1400 O O . PRO A 1 171 ? 16.715 4.616 -12.481 1.00 80.44 171 PRO A O 1
ATOM 1403 N N . LYS A 1 172 ? 17.883 2.906 -11.604 1.00 78.31 172 LYS A N 1
ATOM 1404 C CA . LYS A 1 172 ? 18.948 3.763 -11.085 1.00 78.31 172 LYS A CA 1
ATOM 1405 C C . LYS A 1 172 ? 19.587 4.616 -12.191 1.00 78.31 172 LYS A C 1
ATOM 1407 O O . LYS A 1 172 ? 19.768 4.138 -13.320 1.00 78.31 172 LYS A O 1
ATOM 1412 N N . PRO A 1 173 ? 20.003 5.856 -11.878 1.00 71.38 173 PRO A N 1
ATOM 1413 C CA . PRO A 1 173 ? 20.754 6.681 -12.814 1.00 71.38 173 PRO A CA 1
ATOM 1414 C C . PRO A 1 173 ? 22.043 5.972 -13.244 1.00 71.38 173 PRO A C 1
ATOM 1416 O O . PRO A 1 173 ? 22.808 5.491 -12.406 1.00 71.38 173 PRO A O 1
ATOM 1419 N N . MET A 1 174 ? 22.316 5.920 -14.550 1.00 61.62 174 MET A N 1
ATOM 1420 C CA . MET A 1 174 ? 23.588 5.395 -15.053 1.00 61.62 174 MET A CA 1
ATOM 1421 C C . MET A 1 174 ? 24.635 6.515 -15.040 1.00 61.62 174 MET A C 1
ATOM 1423 O O . MET A 1 174 ? 24.544 7.448 -15.833 1.00 61.62 174 MET A O 1
ATOM 1427 N N . GLY A 1 175 ? 25.635 6.428 -14.160 1.00 59.97 175 GLY A N 1
ATOM 1428 C CA . GLY A 1 175 ? 26.764 7.360 -14.139 1.00 59.97 175 GLY A CA 1
ATOM 1429 C C . GLY A 1 175 ? 27.815 7.001 -13.078 1.00 59.97 175 GLY A C 1
ATOM 1430 O O . GLY A 1 175 ? 27.467 6.389 -12.064 1.00 59.97 175 GLY A O 1
ATOM 1431 N N . PRO A 1 176 ? 29.098 7.365 -13.271 1.00 50.31 176 PRO A N 1
ATOM 1432 C CA . PRO A 1 176 ? 30.132 7.151 -12.261 1.00 50.31 176 PRO A CA 1
ATOM 1433 C C . PRO A 1 176 ? 29.777 7.891 -10.961 1.00 50.31 176 PRO A C 1
ATOM 1435 O O . PRO A 1 176 ? 29.519 9.090 -10.985 1.00 50.31 176 PRO A O 1
ATOM 1438 N N . GLY A 1 177 ? 29.772 7.187 -9.825 1.00 62.31 177 GLY A N 1
ATOM 1439 C CA . GLY A 1 177 ? 29.597 7.786 -8.491 1.00 62.31 177 GLY A CA 1
ATOM 1440 C C . GLY A 1 177 ? 28.181 7.747 -7.901 1.00 62.31 177 GLY A C 1
ATOM 1441 O O . GLY A 1 177 ? 28.027 8.024 -6.711 1.00 62.31 177 GLY A O 1
ATOM 1442 N N . TYR A 1 178 ? 27.160 7.341 -8.662 1.00 60.50 178 TYR A N 1
ATOM 1443 C CA . TYR A 1 178 ? 25.808 7.162 -8.121 1.00 60.50 178 TYR A CA 1
ATOM 1444 C C . TYR A 1 178 ? 25.680 5.829 -7.366 1.00 60.50 178 TYR A C 1
ATOM 1446 O O . TYR A 1 178 ? 25.971 4.764 -7.905 1.00 60.50 178 TYR A O 1
ATOM 1454 N N . LYS A 1 179 ? 25.235 5.890 -6.103 1.00 64.31 179 LYS A N 1
ATOM 1455 C CA . LYS A 1 179 ? 24.979 4.724 -5.226 1.00 64.31 179 LYS A CA 1
ATOM 1456 C C . LYS A 1 179 ? 23.488 4.468 -4.973 1.00 64.31 179 LYS A C 1
ATOM 1458 O O . LYS A 1 179 ? 23.145 3.722 -4.062 1.00 64.31 179 LYS A O 1
ATOM 1463 N N . VAL A 1 180 ? 22.606 5.132 -5.716 1.00 68.69 180 VAL A N 1
ATOM 1464 C CA . VAL A 1 180 ? 21.157 5.008 -5.519 1.00 68.69 180 VAL A CA 1
ATOM 1465 C C . VAL A 1 180 ? 20.693 3.704 -6.175 1.00 68.69 180 VAL A C 1
ATOM 1467 O O . VAL A 1 180 ? 21.020 3.493 -7.345 1.00 68.69 180 VAL A O 1
ATOM 1470 N N . PRO A 1 181 ? 20.004 2.807 -5.450 1.00 74.56 181 PRO A N 1
ATOM 1471 C CA . PRO A 1 181 ? 19.458 1.594 -6.041 1.00 74.56 181 PRO A CA 1
ATOM 1472 C C . PRO A 1 181 ? 18.262 1.913 -6.939 1.00 74.56 181 PRO A C 1
ATOM 1474 O O . PRO A 1 181 ? 17.740 3.027 -6.933 1.00 74.56 181 PRO A O 1
ATOM 1477 N N . ASP A 1 182 ? 17.796 0.912 -7.675 1.00 78.69 182 ASP A N 1
ATOM 1478 C CA . ASP A 1 182 ? 16.529 1.001 -8.386 1.00 78.69 182 ASP A CA 1
ATOM 1479 C C . ASP A 1 182 ? 15.384 1.312 -7.421 1.00 78.69 182 ASP A C 1
ATOM 1481 O O . ASP A 1 182 ? 15.340 0.828 -6.281 1.00 78.69 182 ASP A O 1
ATOM 1485 N N . MET A 1 183 ? 14.452 2.126 -7.905 1.00 80.69 183 MET A N 1
ATOM 1486 C CA . MET A 1 183 ? 13.307 2.596 -7.151 1.00 80.69 183 MET A CA 1
ATOM 1487 C C . MET A 1 183 ? 12.004 2.236 -7.848 1.00 80.69 183 MET A C 1
ATOM 1489 O O . MET A 1 183 ? 11.958 1.932 -9.040 1.00 80.69 183 MET A O 1
ATOM 1493 N N . ALA A 1 184 ? 10.914 2.286 -7.098 1.00 83.88 184 ALA A N 1
ATOM 1494 C CA . ALA A 1 184 ? 9.589 2.247 -7.674 1.00 83.88 184 ALA A CA 1
ATOM 1495 C C . ALA A 1 184 ? 8.592 3.055 -6.860 1.00 83.88 184 ALA A C 1
ATOM 1497 O O . ALA A 1 184 ? 8.820 3.370 -5.699 1.00 83.88 184 ALA A O 1
ATOM 1498 N N . GLU A 1 185 ? 7.453 3.357 -7.458 1.00 84.56 185 GLU A N 1
ATOM 1499 C CA . GLU A 1 185 ? 6.306 3.902 -6.750 1.00 84.56 185 GLU A CA 1
ATOM 1500 C C . GLU A 1 185 ? 5.121 2.965 -6.931 1.00 84.56 185 GLU A C 1
ATOM 1502 O O . GLU A 1 185 ? 4.717 2.655 -8.053 1.00 84.56 185 GLU A O 1
ATOM 1507 N N . PHE A 1 186 ? 4.561 2.502 -5.817 1.00 86.31 186 PHE A N 1
ATOM 1508 C CA . PHE A 1 186 ? 3.340 1.716 -5.793 1.00 86.31 186 PHE A CA 1
ATOM 1509 C C . PHE A 1 186 ? 2.189 2.577 -5.305 1.00 86.31 186 PHE A C 1
ATOM 1511 O O . PHE A 1 186 ? 2.194 3.080 -4.178 1.00 86.31 186 PHE A O 1
ATOM 1518 N N . LYS A 1 187 ? 1.172 2.723 -6.149 1.00 89.06 187 LYS A N 1
ATOM 1519 C CA . LYS A 1 187 ? 0.029 3.581 -5.866 1.00 89.06 187 LYS A CA 1
ATOM 1520 C C . LYS A 1 187 ? -1.270 2.827 -6.041 1.00 89.06 187 LYS A C 1
ATOM 1522 O O . LYS A 1 187 ? -1.500 2.188 -7.066 1.00 89.06 187 LYS A O 1
ATOM 1527 N N . PHE A 1 188 ? -2.150 2.955 -5.058 1.00 90.19 188 PHE A N 1
ATOM 1528 C CA . PHE A 1 188 ? -3.494 2.400 -5.131 1.00 90.19 188 PHE A CA 1
ATOM 1529 C C . 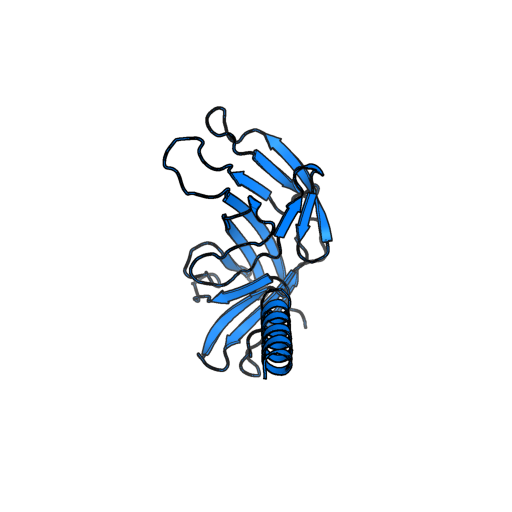PHE A 1 188 ? -4.498 3.262 -4.373 1.00 90.19 188 PHE A C 1
ATOM 1531 O O . PHE A 1 188 ? -4.161 4.116 -3.548 1.00 90.19 188 PHE A O 1
ATOM 1538 N N . THR A 1 189 ? -5.770 3.037 -4.670 1.00 92.31 189 THR A N 1
ATOM 1539 C CA . THR A 1 189 ? -6.887 3.571 -3.898 1.00 92.31 189 THR A CA 1
ATOM 1540 C C . THR A 1 189 ? -7.862 2.439 -3.662 1.00 92.31 189 THR A C 1
ATOM 1542 O O . THR A 1 189 ? -8.189 1.718 -4.597 1.00 92.31 189 THR A O 1
ATOM 1545 N N . ALA A 1 190 ? -8.328 2.282 -2.427 1.00 91.56 190 ALA A N 1
ATOM 1546 C CA . ALA A 1 190 ? -9.312 1.259 -2.110 1.00 91.56 190 ALA A CA 1
ATOM 1547 C C . ALA A 1 190 ? -10.434 1.820 -1.242 1.00 91.56 190 ALA A C 1
ATOM 1549 O O . ALA A 1 190 ? -10.213 2.665 -0.368 1.00 91.56 190 ALA A O 1
ATOM 1550 N N . LYS A 1 191 ? -11.651 1.336 -1.482 1.00 93.38 191 LYS A N 1
ATOM 1551 C CA . LYS A 1 191 ? -12.819 1.613 -0.643 1.00 93.38 191 LYS A CA 1
ATOM 1552 C C . LYS A 1 191 ? -13.011 0.454 0.325 1.00 93.38 191 LYS A C 1
ATOM 1554 O O . LYS A 1 191 ? -13.065 -0.700 -0.099 1.00 93.38 191 LYS A O 1
ATOM 1559 N N . LEU A 1 192 ? -13.151 0.753 1.612 1.00 93.94 192 LEU A N 1
ATOM 1560 C CA . LEU A 1 192 ? -13.344 -0.240 2.662 1.00 93.94 192 LEU A CA 1
ATOM 1561 C C . LEU A 1 192 ? -14.613 0.037 3.450 1.00 93.94 192 LEU A C 1
ATOM 1563 O O . LEU A 1 192 ? -14.902 1.184 3.781 1.00 93.94 192 LEU A O 1
ATOM 1567 N N . HIS A 1 193 ? -15.313 -1.027 3.813 1.00 94.38 193 HIS A N 1
ATOM 1568 C CA . HIS A 1 193 ? -16.411 -0.985 4.767 1.00 94.38 193 HIS A CA 1
ATOM 1569 C C . HIS A 1 193 ? -15.986 -1.656 6.066 1.00 94.38 193 HIS A C 1
ATOM 1571 O O . HIS A 1 193 ? -15.032 -2.435 6.109 1.00 94.38 193 HIS A O 1
ATOM 1577 N N . ARG A 1 194 ? -16.685 -1.323 7.148 1.00 91.69 194 ARG A N 1
ATOM 1578 C CA . ARG A 1 194 ? -16.412 -1.907 8.459 1.00 91.69 194 ARG A CA 1
ATOM 1579 C C . ARG A 1 194 ? -16.851 -3.374 8.479 1.00 91.69 194 ARG A C 1
ATOM 1581 O O . ARG A 1 194 ? -17.994 -3.673 8.136 1.00 91.69 194 ARG A O 1
ATOM 1588 N N . GLU A 1 195 ? -15.954 -4.258 8.900 1.00 87.12 195 GLU A N 1
ATOM 1589 C CA . GLU A 1 195 ? -16.289 -5.650 9.213 1.00 87.12 195 GLU A CA 1
ATOM 1590 C C . GLU A 1 195 ? -17.079 -5.636 10.536 1.00 87.12 195 GLU A C 1
ATOM 1592 O O . GLU A 1 195 ? -16.646 -4.992 11.499 1.00 87.12 195 GLU A O 1
ATOM 1597 N N . LYS A 1 196 ? -18.293 -6.204 10.529 1.00 70.12 196 LYS A N 1
ATOM 1598 C CA . LYS A 1 196 ? -19.180 -6.236 11.703 1.00 70.12 196 LYS A CA 1
ATOM 1599 C C . LYS A 1 196 ? -18.724 -7.281 12.706 1.00 70.12 196 LYS A C 1
ATOM 1601 O O . LYS A 1 196 ? -18.337 -8.376 12.250 1.00 70.12 196 LYS A O 1
#

pLDDT: mean 76.18, std 17.03, range [32.94, 95.38]

Radius of gyration: 19.58 Å; chains: 1; bounding box: 58×46×48 Å

Organism: NCBI:txid187101

Foldseek 3Di:
DVVVVVVVVVVVVVVVVCVVPDDPDAFAFDPPFWWWKFFDPDLQADTWIWIFGAGPPPRFTWIAIPLFGIFGWDQDPQGIAGPVRQWDWGADPVRKTKIKGKDKWFDLVVQQTDADPHTGRNFCWRDPVVQCWIDGRNDTFHWDWDDDPDPPFPWIKIATPSRQKIKIKGQFDDDPPDPGHTMMIIIGMTIIDTDD

Sequence (196 aa):
MKKILTVLLATVTLAVSSFSHGHFKRPEFKEGTEKVYVTYKDKSNLPLKLIIAKTKDTNLDVAYVWGWGRIFIVKTKYGYADRNGNFDIIKTKKGDLIIKANVTMMDIDKGEFFHSTYGYLHSHVYPKLSENKIKIEDKDYEVVKFDPVGPYDKSVMYKEKDGKFTYLYIPKPMGPGYKVPDMAEFKFTAKLHREK